Protein AF-A0AA38G3F0-F1 (afdb_monomer_lite)

Foldseek 3Di:
DDDDDDDDPPDPPPPPPDPVVVVVVVVVVVVVVVVVVVVVVVVVVVVVVVVVVVVVVVVVVVVVVVVVVVVVVVVVVVVVVVVVVVVVVVVVVVVVVVVVVVVVVVVCVVPVVVVVVPPPDDDDDDDDDDDPDDPPDPPPPPDPPDPVNVVVVVVVVVVVVVVCCVPPVPDPPPPPDDDDDDDDDDDDDDDDDDDDDDDDDDDDDDDDDDDDDDDDDDDDDDDD

pLDDT: mean 71.3, std 23.13, range [34.09, 98.62]

Organism: Taxus chinensis (NCBI:txid29808)

Sequence (224 aa):
PLREAPPSTDSDDDIGVGDGDTAWYATELSRHLLASIYADEEDITTMLDRLEGEHATLTQTHQVALEEIRALTEERDALILERDTACQERDTAIQQRDRYYRHREAFRAKYGETGAMSESGTQGTTLGGAPPAAPAAPLRAPGTVSLSTYQSLLTEVRYYEDALAQHAPDVPRYGARRRSATATASGASGGGSTGRDRGGQRPPAAGASSSIGGGQERQLGPEE

Secondary structure (DSSP, 8-state):
---PPPPP----------HHHHHHHHHHHHHHHHHHHHHHHHHHHHHHHHHHHHHHHHHHHHHHHHHHHHHHHHHHHHHHHHHHHHHHHHHHHHHHHHHHHHHHHHHHHHHHTTTTTS-----------PPP---------TT---HHHHHHHHHHHHHHHHHHHHH-TTS--TT---------------------------------------------PPP-

Radius of gyration: 47.07 Å; chains: 1; bounding box: 99×95×141 Å

Structure (mmCIF, N/CA/C/O backbone):
data_AF-A0AA38G3F0-F1
#
_entry.id   AF-A0AA38G3F0-F1
#
loop_
_atom_site.group_PDB
_atom_site.id
_atom_site.type_symbol
_atom_site.label_atom_id
_atom_site.label_alt_id
_atom_site.label_comp_id
_atom_site.label_asym_id
_atom_site.label_entity_id
_atom_site.label_seq_id
_atom_site.pdbx_PDB_ins_code
_atom_site.Cartn_x
_atom_site.Cartn_y
_atom_site.Cartn_z
_atom_site.occupancy
_atom_site.B_iso_or_equiv
_atom_site.auth_seq_id
_atom_site.auth_comp_id
_atom_site.auth_asym_id
_atom_site.auth_atom_id
_atom_site.pdbx_PDB_model_num
ATOM 1 N N . PRO A 1 1 ? 64.394 52.692 -54.127 1.00 49.09 1 PRO A N 1
ATOM 2 C CA . PRO A 1 1 ? 64.634 51.305 -54.582 1.00 49.09 1 PRO A CA 1
ATOM 3 C C . PRO A 1 1 ? 63.308 50.548 -54.728 1.00 49.09 1 PRO A C 1
ATOM 5 O O . PRO A 1 1 ? 62.562 50.391 -53.772 1.00 49.09 1 PRO A O 1
ATOM 8 N N . LEU A 1 2 ? 63.023 50.258 -55.993 1.00 46.16 2 LEU A N 1
ATOM 9 C CA . LEU A 1 2 ? 61.870 49.629 -56.636 1.00 46.16 2 LEU A CA 1
ATOM 10 C C . LEU A 1 2 ? 60.947 48.742 -55.777 1.00 46.16 2 LEU A C 1
ATOM 12 O O . LEU A 1 2 ? 61.371 47.839 -55.069 1.00 46.16 2 LEU A O 1
ATOM 16 N N . ARG A 1 3 ? 59.654 49.043 -55.924 1.00 47.72 3 ARG A N 1
ATOM 17 C CA . ARG A 1 3 ? 58.473 48.341 -55.425 1.00 47.72 3 ARG A CA 1
ATOM 18 C C . ARG A 1 3 ? 58.207 47.177 -56.386 1.00 47.72 3 ARG A C 1
ATOM 20 O O . ARG A 1 3 ? 57.777 47.425 -57.509 1.00 47.72 3 ARG A O 1
ATOM 27 N N . GLU A 1 4 ? 58.524 45.951 -55.985 1.00 50.56 4 GLU A N 1
ATOM 28 C CA . GLU A 1 4 ? 58.182 44.762 -56.771 1.00 50.56 4 GLU A CA 1
ATOM 29 C C . GLU A 1 4 ? 56.671 44.512 -56.689 1.00 50.56 4 GLU A C 1
ATOM 31 O O . GLU A 1 4 ? 56.064 44.535 -55.616 1.00 50.56 4 GLU A O 1
ATOM 36 N N . ALA A 1 5 ? 56.062 44.389 -57.866 1.00 58.94 5 ALA A N 1
ATOM 37 C CA . ALA A 1 5 ? 54.647 44.126 -58.065 1.00 58.94 5 ALA A CA 1
ATOM 38 C C . ALA A 1 5 ? 54.308 42.669 -57.695 1.00 58.94 5 ALA A C 1
ATOM 40 O O . ALA A 1 5 ? 55.166 41.798 -57.851 1.00 58.94 5 ALA A O 1
ATOM 41 N N . PRO A 1 6 ? 53.075 42.374 -57.241 1.00 62.25 6 PRO A N 1
ATOM 42 C CA . PRO A 1 6 ? 52.636 40.992 -57.100 1.00 62.25 6 PRO A CA 1
ATOM 43 C C . PRO A 1 6 ? 52.617 40.313 -58.480 1.00 62.25 6 PRO A C 1
ATOM 45 O O . PRO A 1 6 ? 52.234 40.962 -59.461 1.00 62.25 6 PRO A O 1
ATOM 48 N N . PRO A 1 7 ? 53.018 39.032 -58.580 1.00 61.72 7 PRO A N 1
ATOM 49 C CA . PRO A 1 7 ? 52.886 38.292 -59.823 1.00 61.72 7 PRO A CA 1
ATOM 50 C C . PRO A 1 7 ? 51.405 38.216 -60.199 1.00 61.72 7 PRO A C 1
ATOM 52 O O . PRO A 1 7 ? 50.551 37.884 -59.376 1.00 61.72 7 PRO A O 1
ATOM 55 N N . SER A 1 8 ? 51.118 38.573 -61.447 1.00 53.91 8 SER A N 1
ATOM 56 C CA . SER A 1 8 ? 49.829 38.372 -62.095 1.00 53.91 8 SER A CA 1
ATOM 57 C C . SER A 1 8 ? 49.428 36.907 -61.983 1.00 53.91 8 SER A C 1
ATOM 59 O O . SER A 1 8 ? 50.120 36.025 -62.490 1.00 53.91 8 SER A O 1
ATOM 61 N N . THR A 1 9 ? 48.304 36.664 -61.321 1.00 57.22 9 THR A N 1
ATOM 62 C CA . THR A 1 9 ? 47.563 35.408 -61.367 1.00 57.22 9 THR A CA 1
ATOM 63 C C . THR A 1 9 ? 46.871 35.307 -62.729 1.00 57.22 9 THR A C 1
ATOM 65 O O . THR A 1 9 ? 45.676 35.558 -62.828 1.00 57.22 9 THR A O 1
ATOM 68 N N . ASP A 1 10 ? 47.645 35.004 -63.770 1.00 53.22 10 ASP A N 1
ATOM 69 C CA . ASP A 1 10 ? 47.157 34.459 -65.044 1.00 53.22 10 ASP A CA 1
ATOM 70 C C . ASP A 1 10 ? 47.554 32.978 -65.068 1.00 53.22 10 ASP A C 1
ATOM 72 O O . ASP A 1 10 ? 48.442 32.543 -65.798 1.00 53.22 10 ASP A O 1
ATOM 76 N N . SER A 1 11 ? 46.917 32.222 -64.180 1.00 54.44 11 SER A N 1
ATOM 77 C CA . SER A 1 11 ? 46.867 30.769 -64.241 1.00 54.44 11 SER A CA 1
ATOM 78 C C . SER A 1 11 ? 45.401 30.399 -64.111 1.00 54.44 11 SER A C 1
ATOM 80 O O . SER A 1 11 ? 44.900 30.173 -63.010 1.00 54.44 11 SER A O 1
ATOM 82 N N . ASP A 1 12 ? 44.726 30.342 -65.259 1.00 52.34 12 ASP A N 1
ATOM 83 C CA . ASP A 1 12 ? 43.635 29.400 -65.508 1.00 52.34 12 ASP A CA 1
ATOM 84 C C . ASP A 1 12 ? 44.200 27.968 -65.391 1.00 52.34 12 ASP A C 1
ATOM 86 O O . ASP A 1 12 ? 44.217 27.194 -66.347 1.00 52.34 12 ASP A O 1
ATOM 90 N N . ASP A 1 13 ? 44.730 27.621 -64.214 1.00 53.41 13 ASP A N 1
ATOM 91 C CA . ASP A 1 13 ? 44.894 26.235 -63.820 1.00 53.41 13 ASP A CA 1
ATOM 92 C C . ASP A 1 13 ? 43.486 25.769 -63.478 1.00 53.41 13 ASP A C 1
ATOM 94 O O . ASP A 1 13 ? 43.013 25.844 -62.342 1.00 53.41 13 ASP A O 1
ATOM 98 N N . ASP A 1 14 ? 42.798 25.363 -64.539 1.00 53.75 14 ASP A N 1
ATOM 99 C CA . ASP A 1 14 ? 41.673 24.453 -64.531 1.00 53.75 14 ASP A CA 1
ATOM 100 C C . ASP A 1 14 ? 42.151 23.202 -63.778 1.00 53.75 14 ASP A C 1
ATOM 102 O O . ASP A 1 14 ? 42.647 22.232 -64.359 1.00 53.75 14 ASP A O 1
ATOM 106 N N . ILE A 1 15 ? 42.112 23.267 -62.440 1.00 56.75 15 ILE A N 1
ATOM 107 C CA . ILE A 1 15 ? 42.210 22.107 -61.565 1.00 56.75 15 ILE A CA 1
ATOM 108 C C . ILE A 1 15 ? 40.936 21.335 -61.870 1.00 56.75 15 ILE A C 1
ATOM 110 O O . ILE A 1 15 ? 39.929 21.457 -61.173 1.00 56.75 15 ILE A O 1
ATOM 114 N N . GLY A 1 16 ? 40.976 20.590 -62.973 1.00 54.47 16 GLY A N 1
ATOM 115 C CA . GLY A 1 16 ? 40.026 19.557 -63.296 1.00 54.47 16 GLY A CA 1
ATOM 116 C C . GLY A 1 16 ? 40.066 18.598 -62.127 1.00 54.47 16 GLY A C 1
ATOM 117 O O . GLY A 1 16 ? 40.923 17.718 -62.064 1.00 54.47 16 GLY A O 1
ATOM 118 N N . VAL A 1 17 ? 39.174 18.831 -61.165 1.00 54.22 17 VAL A N 1
ATOM 119 C CA . VAL A 1 17 ? 38.789 17.867 -60.149 1.00 54.22 17 VAL A CA 1
ATOM 120 C C . VAL A 1 17 ? 38.280 16.689 -60.960 1.00 54.22 17 VAL A C 1
ATOM 122 O O . VAL A 1 17 ? 37.150 16.700 -61.442 1.00 54.22 17 VAL A O 1
ATOM 125 N N . GLY A 1 18 ? 39.176 15.750 -61.261 1.00 58.28 18 GLY A N 1
ATOM 126 C CA . GLY A 1 18 ? 38.855 14.616 -62.102 1.00 58.28 18 GLY A CA 1
ATOM 127 C C . GLY A 1 18 ? 37.686 13.885 -61.463 1.00 58.28 18 GLY A C 1
ATOM 128 O O . GLY A 1 18 ? 37.702 13.653 -60.255 1.00 58.28 18 GLY A O 1
ATOM 129 N N . ASP A 1 19 ? 36.690 13.508 -62.264 1.00 60.12 19 ASP A N 1
ATOM 130 C CA . ASP A 1 19 ? 35.473 12.806 -61.826 1.00 60.12 19 ASP A CA 1
ATOM 131 C C . ASP A 1 19 ? 35.744 11.611 -60.873 1.00 60.12 19 ASP A C 1
ATOM 133 O O . ASP A 1 19 ? 34.871 11.199 -60.107 1.00 60.12 19 ASP A O 1
ATOM 137 N N . GLY A 1 20 ? 36.968 11.063 -60.877 1.00 64.31 20 GLY A N 1
ATOM 138 C CA . GLY A 1 20 ? 37.433 10.015 -59.965 1.00 64.31 20 GLY A CA 1
ATOM 139 C C . GLY A 1 20 ? 37.602 10.430 -58.496 1.00 64.31 20 GLY A C 1
ATOM 140 O O . GLY A 1 20 ? 37.297 9.622 -57.618 1.00 64.31 20 GLY A O 1
ATOM 141 N N . ASP A 1 21 ? 38.013 11.667 -58.199 1.00 68.19 21 ASP A N 1
ATOM 142 C CA . ASP A 1 21 ? 38.215 12.117 -56.813 1.00 68.19 21 ASP A CA 1
ATOM 143 C C . ASP A 1 21 ? 36.865 12.328 -56.118 1.00 68.19 21 ASP A C 1
ATOM 145 O O . ASP A 1 21 ? 36.652 11.869 -54.995 1.00 68.19 21 ASP A O 1
ATOM 149 N N . THR A 1 22 ? 35.893 12.926 -56.814 1.00 78.00 22 THR A N 1
ATOM 150 C CA . THR A 1 22 ? 34.530 13.117 -56.290 1.00 78.00 22 THR A CA 1
ATOM 151 C C . THR A 1 22 ? 33.821 11.783 -56.026 1.00 78.00 22 THR A C 1
ATOM 153 O O . THR A 1 22 ? 33.138 11.640 -55.010 1.00 78.00 22 THR A O 1
ATOM 156 N N . ALA A 1 23 ? 34.021 10.777 -56.886 1.00 81.50 23 ALA A N 1
ATOM 157 C CA . ALA A 1 23 ? 33.471 9.434 -56.692 1.00 81.50 23 ALA A CA 1
ATOM 158 C C . ALA A 1 23 ? 34.091 8.704 -55.485 1.00 81.50 23 ALA A C 1
ATOM 160 O O . ALA A 1 23 ? 33.384 8.008 -54.744 1.00 81.50 23 ALA A O 1
ATOM 161 N N . TRP A 1 24 ? 35.395 8.886 -55.250 1.00 89.69 24 TRP A N 1
ATOM 162 C CA . TRP A 1 24 ? 36.078 8.333 -54.080 1.00 89.69 24 TRP A CA 1
ATOM 163 C C . TRP A 1 24 ? 35.568 8.968 -52.779 1.00 89.69 24 TRP A C 1
ATOM 165 O O . TRP A 1 24 ? 35.160 8.241 -51.872 1.00 89.69 24 TRP A O 1
ATOM 175 N N . TYR A 1 25 ? 35.465 10.303 -52.718 1.00 87.69 25 TYR A N 1
ATOM 176 C CA . TYR A 1 25 ? 34.909 11.005 -51.553 1.00 87.69 25 TYR A CA 1
ATOM 177 C C . TYR A 1 25 ? 33.454 10.617 -51.265 1.00 87.69 25 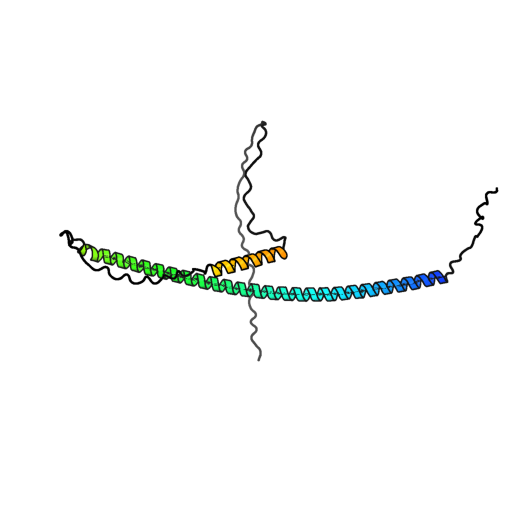TYR A C 1
ATOM 179 O O . TYR A 1 25 ? 33.100 10.413 -50.106 1.00 87.69 25 TYR A O 1
ATOM 187 N N . ALA A 1 26 ? 32.611 10.468 -52.292 1.00 88.25 26 ALA A N 1
ATOM 188 C CA . ALA A 1 26 ? 31.223 10.036 -52.114 1.00 88.25 26 ALA A CA 1
ATOM 189 C C . ALA A 1 26 ? 31.127 8.611 -51.541 1.00 88.25 26 ALA A C 1
ATOM 191 O O . ALA A 1 26 ? 30.287 8.338 -50.680 1.00 88.25 26 ALA A O 1
ATOM 192 N N . THR A 1 27 ? 32.008 7.711 -51.982 1.00 94.12 27 THR A N 1
ATOM 193 C CA . THR A 1 27 ? 32.070 6.330 -51.481 1.00 94.12 27 THR A CA 1
ATOM 194 C C . THR A 1 27 ? 32.574 6.284 -50.039 1.00 94.12 27 THR A C 1
ATOM 196 O O . THR A 1 27 ? 31.998 5.577 -49.213 1.00 94.12 27 THR A O 1
ATOM 199 N N . GLU A 1 28 ? 33.609 7.060 -49.711 1.00 94.00 28 GLU A N 1
ATOM 200 C CA . GLU A 1 28 ? 34.169 7.114 -48.358 1.00 94.00 28 GLU A CA 1
ATOM 201 C C . GLU A 1 28 ? 33.204 7.778 -47.370 1.00 94.00 28 GLU A C 1
ATOM 203 O O . GLU A 1 28 ? 33.000 7.269 -46.269 1.00 94.00 28 GLU A O 1
ATOM 208 N N . LEU A 1 29 ? 32.525 8.852 -47.788 1.00 94.19 29 LEU A N 1
ATOM 209 C CA . LEU A 1 29 ? 31.462 9.485 -47.009 1.00 94.19 29 LEU A CA 1
ATOM 210 C C . LEU A 1 29 ? 30.304 8.511 -46.766 1.00 94.19 29 LEU A C 1
ATOM 212 O O . LEU A 1 29 ? 29.832 8.393 -45.639 1.00 94.19 29 LEU A O 1
ATOM 216 N N . SER A 1 30 ? 29.883 7.767 -47.794 1.00 95.56 30 SER A N 1
ATOM 217 C CA . SER A 1 30 ? 28.834 6.748 -47.654 1.00 95.56 30 SER A CA 1
ATOM 218 C C . SER A 1 30 ? 29.249 5.636 -46.687 1.00 95.56 30 SER A C 1
ATOM 220 O O . SER A 1 30 ? 28.444 5.214 -45.859 1.00 95.56 30 SER A O 1
ATOM 222 N N . ARG A 1 31 ? 30.512 5.188 -46.741 1.00 97.00 31 ARG A N 1
ATOM 223 C CA . ARG A 1 31 ? 31.057 4.191 -45.807 1.00 97.00 31 ARG A CA 1
ATOM 224 C C . ARG A 1 31 ? 31.068 4.715 -44.372 1.00 97.00 31 ARG A C 1
ATOM 226 O O . ARG A 1 31 ? 30.641 3.996 -43.474 1.00 97.00 31 ARG A O 1
ATOM 233 N N . HIS A 1 32 ? 31.521 5.949 -44.16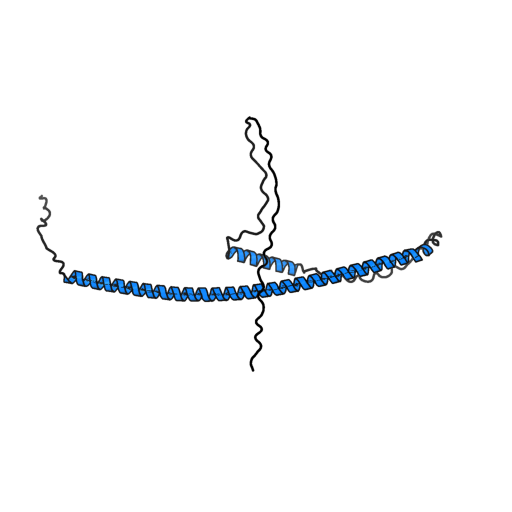2 1.00 96.25 32 HIS A N 1
ATOM 234 C CA . HIS A 1 32 ? 31.541 6.570 -42.839 1.00 96.25 32 HIS A CA 1
ATOM 235 C C . HIS A 1 32 ? 30.136 6.760 -42.262 1.00 96.25 32 HIS A C 1
ATOM 237 O O . HIS A 1 32 ? 29.923 6.459 -41.091 1.00 96.25 32 HIS A O 1
ATOM 243 N N . LEU A 1 33 ? 29.176 7.212 -43.073 1.00 96.56 33 LEU A N 1
ATOM 244 C CA . LEU A 1 33 ? 27.785 7.371 -42.645 1.00 96.56 33 LEU A CA 1
ATOM 245 C C . LEU A 1 33 ? 27.150 6.027 -42.280 1.00 96.56 33 LEU A C 1
ATOM 247 O O . LEU A 1 33 ? 26.512 5.931 -41.239 1.00 96.56 33 LEU A O 1
ATOM 251 N N . LEU A 1 34 ? 27.366 4.979 -43.082 1.00 96.44 34 LEU A N 1
ATOM 252 C CA . LEU A 1 34 ? 26.897 3.631 -42.750 1.00 96.44 34 LEU A CA 1
ATOM 253 C C . LEU A 1 34 ? 27.521 3.121 -41.448 1.00 96.44 34 LEU A C 1
ATOM 255 O O . LEU A 1 34 ? 26.802 2.613 -40.597 1.00 96.44 34 LEU A O 1
ATOM 259 N N . ALA A 1 35 ? 28.834 3.289 -41.267 1.00 96.38 35 ALA A N 1
ATOM 260 C CA . ALA A 1 35 ? 29.511 2.895 -40.033 1.00 96.38 35 ALA A CA 1
ATOM 261 C C . ALA A 1 35 ? 28.970 3.649 -38.805 1.00 96.38 35 ALA A C 1
ATOM 263 O O . ALA A 1 35 ? 28.785 3.036 -37.760 1.00 96.38 35 ALA A O 1
ATOM 264 N N . SER A 1 36 ? 28.674 4.947 -38.941 1.00 96.88 36 SER A N 1
ATOM 265 C CA . SER A 1 36 ? 28.041 5.744 -37.882 1.00 96.88 36 SER A CA 1
ATOM 266 C C . SER A 1 36 ? 26.639 5.238 -37.556 1.00 96.88 36 SER A C 1
ATOM 268 O O . SER A 1 36 ? 26.325 5.062 -36.390 1.00 96.88 36 SER A O 1
ATOM 270 N N . ILE A 1 37 ? 25.814 4.959 -38.570 1.00 96.75 37 ILE A N 1
ATOM 271 C CA . ILE A 1 37 ? 24.444 4.464 -38.370 1.00 96.75 37 ILE A CA 1
ATOM 272 C C . ILE A 1 37 ? 24.452 3.101 -37.670 1.00 96.75 37 ILE A C 1
ATOM 274 O O . ILE A 1 37 ? 23.657 2.888 -36.762 1.00 96.75 37 ILE A O 1
ATOM 278 N N . TYR A 1 38 ? 25.354 2.193 -38.056 1.00 95.75 38 TYR A N 1
ATOM 279 C CA . TYR A 1 38 ? 25.477 0.894 -37.390 1.00 95.75 38 TYR A CA 1
ATOM 280 C C . TYR A 1 38 ? 25.968 1.018 -35.944 1.00 95.75 38 TYR A C 1
ATOM 282 O O . TYR A 1 38 ? 25.489 0.283 -35.086 1.00 95.75 38 TYR A O 1
ATOM 290 N N . ALA A 1 39 ? 26.888 1.946 -35.664 1.00 94.38 39 ALA A N 1
ATOM 291 C CA . ALA A 1 39 ? 27.325 2.219 -34.296 1.00 94.38 39 ALA A CA 1
ATOM 292 C C . ALA A 1 39 ? 26.179 2.794 -33.445 1.00 94.38 39 ALA A C 1
ATOM 294 O O . ALA A 1 39 ? 25.943 2.319 -32.339 1.00 94.38 39 ALA A O 1
ATOM 295 N N . ASP A 1 40 ? 25.414 3.747 -33.988 1.00 97.44 40 ASP A N 1
ATOM 296 C CA . ASP A 1 40 ? 24.244 4.312 -33.310 1.00 97.44 40 ASP A CA 1
ATOM 297 C C . ASP A 1 40 ? 23.161 3.241 -33.065 1.00 97.44 40 ASP A C 1
ATOM 299 O O . ASP A 1 40 ? 22.510 3.244 -32.023 1.00 97.44 40 ASP A O 1
ATOM 303 N N . GLU A 1 41 ? 22.960 2.302 -33.997 1.00 97.81 41 GLU A N 1
ATOM 304 C CA . GLU A 1 41 ? 22.036 1.171 -33.828 1.00 97.81 41 GLU A CA 1
ATOM 305 C C . GLU A 1 41 ? 22.479 0.238 -32.687 1.00 97.81 41 GLU A C 1
ATOM 307 O O . GLU A 1 41 ? 21.659 -0.152 -31.849 1.00 97.81 41 GLU A O 1
ATOM 312 N N . GLU A 1 42 ? 23.771 -0.085 -32.604 1.00 97.06 42 GLU A N 1
ATOM 313 C CA . GLU A 1 42 ? 24.336 -0.875 -31.504 1.00 97.06 42 GLU A CA 1
ATOM 314 C C . GLU A 1 42 ? 24.173 -0.150 -30.152 1.00 97.06 42 GLU A C 1
ATOM 316 O O . GLU A 1 42 ? 23.710 -0.733 -29.168 1.00 97.06 42 GLU A O 1
ATOM 321 N N . ASP A 1 43 ? 24.423 1.158 -30.103 1.00 97.62 43 ASP A N 1
ATOM 322 C CA . ASP A 1 43 ? 24.218 1.964 -28.896 1.00 97.62 43 ASP A CA 1
ATOM 323 C C . ASP A 1 43 ? 22.733 2.046 -28.487 1.00 97.62 43 ASP A C 1
ATOM 325 O O . ASP A 1 43 ? 22.393 1.959 -27.304 1.00 97.62 43 ASP A O 1
ATOM 329 N N . ILE A 1 44 ? 21.813 2.167 -29.449 1.00 97.69 44 ILE A N 1
ATOM 330 C CA . ILE A 1 44 ? 20.368 2.182 -29.174 1.00 97.69 44 ILE A CA 1
ATOM 331 C C . ILE A 1 44 ? 19.903 0.826 -28.643 1.00 97.69 44 ILE A C 1
ATOM 333 O O . ILE A 1 44 ? 19.145 0.778 -27.674 1.00 97.69 44 ILE A O 1
ATOM 337 N N . THR A 1 45 ? 20.343 -0.276 -29.250 1.00 97.94 45 THR A N 1
ATOM 338 C CA . THR A 1 45 ? 19.950 -1.624 -28.809 1.00 97.94 45 THR A CA 1
ATOM 339 C C . THR A 1 45 ? 20.458 -1.924 -27.401 1.00 97.94 45 THR A C 1
ATOM 341 O O . THR A 1 45 ? 19.678 -2.363 -26.558 1.00 97.94 45 THR A O 1
ATOM 344 N N . THR A 1 46 ? 21.706 -1.572 -27.080 1.00 98.00 46 THR A N 1
ATOM 345 C CA . THR A 1 46 ? 22.231 -1.720 -25.711 1.00 98.00 46 THR A CA 1
ATOM 346 C C . THR A 1 46 ? 21.490 -0.844 -24.694 1.00 98.00 46 THR A C 1
ATOM 348 O O . THR A 1 46 ? 21.264 -1.265 -23.555 1.00 98.00 46 THR A O 1
ATOM 351 N N . MET A 1 47 ? 21.062 0.361 -25.088 1.00 98.38 47 MET A N 1
ATOM 352 C CA . MET A 1 47 ? 20.224 1.218 -24.247 1.00 98.38 47 MET A CA 1
ATOM 353 C C . MET A 1 47 ? 18.835 0.612 -24.010 1.00 98.38 47 MET A C 1
ATOM 355 O O . MET A 1 47 ? 18.332 0.682 -22.887 1.00 98.38 47 MET A O 1
ATOM 359 N N . LEU A 1 48 ? 18.223 0.007 -25.031 1.00 98.50 48 LEU A N 1
ATOM 360 C CA . LEU A 1 48 ? 16.931 -0.670 -24.911 1.00 98.50 48 LEU A CA 1
ATOM 361 C C . LEU A 1 48 ? 17.018 -1.875 -23.972 1.00 98.50 48 LEU A C 1
ATOM 363 O O . LEU A 1 48 ? 16.235 -1.939 -23.028 1.00 98.50 48 LEU A O 1
ATOM 367 N N . ASP A 1 49 ? 18.013 -2.747 -24.142 1.00 98.56 49 ASP A N 1
ATOM 368 C CA . ASP A 1 49 ? 18.233 -3.900 -23.257 1.00 98.56 49 ASP A CA 1
ATOM 369 C C . ASP A 1 49 ? 18.406 -3.462 -21.795 1.00 98.56 49 ASP A C 1
ATOM 371 O O . ASP A 1 49 ? 17.862 -4.063 -20.862 1.00 98.56 49 ASP A O 1
ATOM 375 N N . ARG A 1 50 ? 19.136 -2.360 -21.579 1.00 98.62 50 ARG A N 1
ATOM 376 C CA . ARG A 1 50 ? 19.292 -1.763 -20.251 1.00 98.62 50 ARG A CA 1
ATOM 377 C C . ARG A 1 50 ? 17.951 -1.287 -19.688 1.00 98.62 50 ARG A C 1
ATOM 379 O O . ARG A 1 50 ? 17.648 -1.591 -18.535 1.00 98.62 50 ARG A O 1
ATOM 386 N N . LEU A 1 51 ? 17.176 -0.527 -20.460 1.00 98.38 51 LEU A N 1
ATOM 387 C CA . LEU A 1 51 ? 15.883 0.010 -20.024 1.00 98.38 51 LEU A CA 1
ATOM 388 C C . LEU A 1 51 ? 14.865 -1.100 -19.753 1.00 98.38 51 LEU A C 1
ATOM 390 O O . LEU A 1 51 ? 14.107 -1.011 -18.788 1.00 98.38 51 LEU A O 1
ATOM 394 N N . GLU A 1 52 ? 14.864 -2.164 -20.553 1.00 98.56 52 GLU A N 1
ATOM 395 C CA . GLU A 1 52 ? 14.044 -3.351 -20.311 1.00 98.56 52 GLU A CA 1
ATOM 396 C C . GLU A 1 52 ? 14.438 -4.042 -19.002 1.00 98.56 52 GLU A C 1
ATOM 398 O O . GLU A 1 52 ? 13.567 -4.389 -18.199 1.00 98.56 52 GLU A O 1
ATOM 403 N N . GLY A 1 53 ? 15.742 -4.164 -18.731 1.00 98.44 53 GLY A N 1
ATOM 404 C CA . GLY A 1 53 ? 16.255 -4.661 -17.455 1.00 98.44 53 GLY A CA 1
ATOM 405 C C . GLY A 1 53 ? 15.819 -3.799 -16.267 1.00 98.44 53 GLY A C 1
ATOM 406 O O . GLY A 1 53 ? 15.296 -4.317 -15.279 1.00 98.44 53 GLY A O 1
ATOM 407 N N . GLU A 1 54 ? 15.964 -2.477 -16.370 1.00 98.62 54 GLU A N 1
ATOM 408 C CA . GLU A 1 54 ? 15.499 -1.534 -15.347 1.00 98.62 54 GLU A CA 1
ATOM 409 C C . GLU A 1 54 ? 13.983 -1.653 -15.126 1.00 98.62 54 GLU A C 1
ATOM 411 O O . GLU A 1 54 ? 13.534 -1.773 -13.984 1.00 98.62 54 GLU A O 1
ATOM 416 N N . HIS A 1 55 ? 13.186 -1.720 -16.194 1.00 98.38 55 HIS A N 1
ATOM 417 C CA . HIS A 1 55 ? 11.736 -1.878 -16.099 1.00 98.38 55 HIS A CA 1
ATOM 418 C C . HIS A 1 55 ? 11.338 -3.207 -15.439 1.00 98.38 55 HIS A C 1
ATOM 420 O O . HIS A 1 55 ? 10.424 -3.239 -14.608 1.00 98.38 55 HIS A O 1
ATOM 426 N N . ALA A 1 56 ? 12.033 -4.303 -15.752 1.00 98.44 56 ALA A N 1
ATOM 427 C CA . ALA A 1 56 ? 11.815 -5.594 -15.106 1.00 98.44 56 ALA A CA 1
ATOM 428 C C . ALA A 1 56 ? 12.104 -5.520 -13.599 1.00 98.44 56 ALA A C 1
ATOM 430 O O . ALA A 1 56 ? 11.276 -5.952 -12.792 1.00 98.44 56 ALA A O 1
ATOM 431 N N . THR A 1 57 ? 13.224 -4.901 -13.207 1.00 98.44 57 THR A N 1
ATOM 432 C CA . THR A 1 57 ? 13.553 -4.713 -11.784 1.00 98.44 57 THR A CA 1
ATOM 433 C C . THR A 1 57 ? 12.532 -3.830 -11.069 1.00 98.44 57 THR A C 1
ATOM 435 O O . THR A 1 57 ? 12.102 -4.173 -9.971 1.00 98.44 57 THR A O 1
ATOM 438 N N . LEU A 1 58 ? 12.074 -2.743 -11.696 1.00 98.56 58 LEU A N 1
ATOM 439 C CA . LEU A 1 58 ? 11.071 -1.847 -11.119 1.00 98.56 58 LEU A CA 1
ATOM 440 C C . LEU A 1 58 ? 9.709 -2.536 -10.961 1.00 98.56 58 LEU A C 1
ATOM 442 O O . LEU A 1 58 ? 9.023 -2.356 -9.958 1.00 98.56 58 LEU A O 1
ATOM 446 N N . THR A 1 59 ? 9.323 -3.361 -11.934 1.00 98.56 59 THR A N 1
ATOM 447 C CA . THR A 1 59 ? 8.088 -4.152 -11.859 1.00 98.56 59 THR A CA 1
ATOM 448 C C . THR A 1 59 ? 8.162 -5.155 -10.709 1.00 98.56 59 THR A C 1
ATOM 450 O O . THR A 1 59 ? 7.201 -5.310 -9.955 1.00 98.56 59 THR A O 1
ATOM 453 N N . GLN A 1 60 ? 9.318 -5.799 -10.532 1.00 98.38 60 GLN A N 1
ATOM 454 C CA . GLN A 1 60 ? 9.548 -6.731 -9.435 1.00 98.38 60 GLN A CA 1
ATOM 455 C C . GLN A 1 60 ? 9.490 -6.033 -8.070 1.00 98.38 60 GLN A C 1
ATOM 457 O O . GLN A 1 60 ? 8.810 -6.521 -7.169 1.00 98.38 60 GLN A O 1
ATOM 462 N N . THR A 1 61 ? 10.163 -4.891 -7.902 1.00 98.44 61 THR A N 1
ATOM 463 C CA . THR A 1 61 ? 10.143 -4.158 -6.626 1.00 98.44 61 THR A CA 1
ATOM 464 C C . THR A 1 61 ? 8.754 -3.621 -6.303 1.00 98.44 61 THR A C 1
ATOM 466 O O . THR A 1 61 ? 8.329 -3.693 -5.152 1.00 98.44 61 THR A O 1
ATOM 469 N N . HIS A 1 62 ? 8.011 -3.156 -7.309 1.00 98.44 62 HIS A N 1
ATOM 470 C CA . HIS A 1 62 ? 6.624 -2.738 -7.135 1.00 98.44 62 HIS A CA 1
ATOM 471 C C . HIS A 1 62 ? 5.733 -3.897 -6.669 1.00 98.44 62 HIS A C 1
ATOM 473 O O . HIS A 1 62 ? 4.940 -3.724 -5.747 1.00 98.44 62 HIS A O 1
ATOM 479 N N . GLN A 1 63 ? 5.894 -5.090 -7.246 1.00 98.56 63 GLN A N 1
ATOM 480 C CA . GLN A 1 63 ? 5.131 -6.267 -6.831 1.00 98.56 63 GLN A CA 1
ATOM 481 C C . GLN A 1 63 ? 5.427 -6.664 -5.376 1.00 98.56 63 GLN A C 1
ATOM 483 O O . GLN A 1 63 ? 4.495 -6.892 -4.606 1.00 98.56 63 GLN A O 1
ATOM 488 N N . VAL A 1 64 ? 6.703 -6.671 -4.980 1.00 98.50 64 VAL A N 1
ATOM 489 C CA . VAL A 1 64 ? 7.110 -6.936 -3.589 1.00 98.50 64 VAL A CA 1
ATOM 490 C C . VAL A 1 64 ? 6.503 -5.904 -2.633 1.00 98.50 64 VAL A C 1
ATOM 492 O O . VAL A 1 64 ? 5.946 -6.273 -1.602 1.00 98.50 64 VAL A O 1
ATOM 495 N N . ALA A 1 65 ? 6.533 -4.618 -2.993 1.00 98.25 65 ALA A N 1
ATOM 496 C CA . ALA A 1 65 ? 5.942 -3.562 -2.173 1.00 98.25 65 ALA A CA 1
ATOM 497 C C . ALA A 1 65 ? 4.419 -3.726 -2.010 1.00 98.25 65 ALA A C 1
ATOM 499 O O . ALA A 1 65 ? 3.880 -3.488 -0.929 1.00 98.25 65 ALA A O 1
ATOM 500 N N . LEU A 1 66 ? 3.705 -4.159 -3.056 1.00 98.62 66 LEU A N 1
ATOM 501 C CA . LEU A 1 66 ? 2.267 -4.438 -2.966 1.00 98.62 66 LEU A CA 1
ATOM 502 C C . LEU A 1 66 ? 1.959 -5.610 -2.025 1.00 98.62 66 LEU A C 1
ATOM 504 O O . LEU A 1 66 ? 0.975 -5.558 -1.283 1.00 98.62 66 LEU A O 1
ATOM 508 N N . GLU A 1 67 ? 2.786 -6.653 -2.039 1.00 98.56 67 GLU A N 1
ATOM 509 C CA . GLU A 1 67 ? 2.655 -7.798 -1.133 1.00 98.56 67 GLU A CA 1
ATOM 510 C C . GLU A 1 67 ? 2.908 -7.396 0.324 1.00 98.56 67 GLU A C 1
ATOM 512 O O . GLU A 1 67 ? 2.149 -7.785 1.213 1.00 98.56 67 GLU A O 1
ATOM 517 N N . GLU A 1 68 ? 3.898 -6.540 0.565 1.00 98.50 68 GLU A N 1
ATOM 518 C CA . GLU A 1 68 ? 4.197 -6.006 1.894 1.00 98.50 68 GLU A CA 1
ATOM 519 C C . GLU A 1 68 ? 3.062 -5.113 2.420 1.00 98.50 68 GLU A C 1
ATOM 521 O O . GLU A 1 68 ? 2.592 -5.293 3.545 1.00 98.50 68 GLU A O 1
ATOM 526 N N . ILE A 1 69 ? 2.526 -4.215 1.583 1.00 98.50 69 ILE A N 1
ATOM 527 C CA . ILE A 1 69 ? 1.354 -3.391 1.929 1.00 98.50 69 ILE A CA 1
ATOM 528 C C . ILE A 1 69 ? 0.153 -4.272 2.283 1.00 98.50 69 ILE A C 1
ATOM 530 O O . ILE A 1 69 ? -0.597 -3.964 3.217 1.00 98.50 69 ILE A O 1
ATOM 534 N N . ARG A 1 70 ? -0.050 -5.370 1.551 1.00 98.56 70 ARG A N 1
ATOM 535 C CA . ARG A 1 70 ? -1.130 -6.313 1.832 1.00 98.56 70 ARG A CA 1
ATOM 536 C C . ARG A 1 70 ? -0.940 -6.990 3.189 1.00 98.56 70 ARG A C 1
ATOM 538 O O . ARG A 1 70 ? -1.877 -6.976 3.983 1.00 98.56 70 ARG A O 1
ATOM 545 N N . ALA A 1 71 ? 0.256 -7.499 3.477 1.00 98.31 71 ALA A N 1
ATOM 546 C CA . ALA A 1 71 ? 0.568 -8.129 4.759 1.00 98.31 71 ALA A CA 1
ATOM 547 C C . ALA A 1 71 ? 0.366 -7.162 5.940 1.00 98.31 71 ALA A C 1
ATOM 549 O O . ALA A 1 71 ? -0.301 -7.503 6.915 1.00 98.31 71 ALA A O 1
ATOM 550 N N . LEU A 1 72 ? 0.845 -5.920 5.817 1.00 98.06 72 LEU A N 1
ATOM 551 C CA . LEU A 1 72 ? 0.656 -4.882 6.838 1.00 98.06 72 LEU A CA 1
ATOM 552 C C . LEU A 1 72 ? -0.819 -4.512 7.036 1.00 98.06 72 LEU A C 1
ATOM 554 O O . LEU A 1 72 ? -1.248 -4.193 8.145 1.00 98.06 72 LEU A O 1
ATOM 558 N N . THR A 1 73 ? -1.616 -4.549 5.966 1.00 98.31 73 THR A N 1
ATOM 559 C CA . THR A 1 73 ? -3.060 -4.303 6.053 1.00 98.31 73 THR A CA 1
ATOM 560 C C . THR A 1 73 ? -3.761 -5.425 6.816 1.00 98.31 73 THR A C 1
ATOM 562 O O . THR A 1 73 ? -4.576 -5.143 7.693 1.00 98.31 73 THR A O 1
ATOM 565 N N . GLU A 1 74 ? -3.411 -6.680 6.530 1.00 98.31 74 GLU A N 1
ATOM 566 C CA . GLU A 1 74 ? -3.942 -7.855 7.230 1.00 98.31 74 GLU A CA 1
ATOM 567 C C . GLU A 1 74 ? -3.555 -7.842 8.722 1.00 98.31 74 GLU A C 1
ATOM 569 O O . GLU A 1 74 ? -4.407 -8.067 9.584 1.00 98.31 74 GLU A O 1
ATOM 574 N N . GLU A 1 75 ? -2.308 -7.485 9.049 1.00 98.56 75 GLU A N 1
ATOM 575 C CA . GLU A 1 75 ? -1.846 -7.327 10.434 1.00 98.56 75 GLU A CA 1
ATOM 576 C C . GLU A 1 75 ? -2.602 -6.211 11.167 1.00 98.56 75 GLU A C 1
ATOM 578 O O . GLU A 1 75 ? -3.103 -6.409 12.277 1.00 98.56 75 GLU A O 1
ATOM 583 N N . ARG A 1 76 ? -2.743 -5.038 10.538 1.00 98.44 76 ARG A N 1
ATOM 584 C CA . ARG A 1 76 ? -3.502 -3.917 11.108 1.00 98.44 76 ARG A CA 1
ATOM 585 C C . ARG A 1 76 ? -4.938 -4.328 11.424 1.00 98.44 76 ARG A C 1
ATOM 587 O O . ARG A 1 76 ? -5.453 -3.975 12.486 1.00 98.44 76 ARG A O 1
ATOM 594 N N . ASP A 1 77 ? -5.590 -5.040 10.514 1.00 98.62 77 ASP A N 1
ATOM 595 C CA . ASP A 1 77 ? -6.980 -5.455 10.688 1.00 98.62 77 ASP A CA 1
ATOM 596 C C . ASP A 1 77 ? -7.117 -6.486 11.824 1.00 98.62 77 ASP A C 1
ATOM 598 O O . ASP A 1 77 ? -8.053 -6.396 12.625 1.00 98.62 77 ASP A O 1
ATOM 602 N N . ALA A 1 78 ? -6.141 -7.388 11.982 1.00 98.38 78 ALA A N 1
ATOM 603 C CA . ALA A 1 78 ? -6.071 -8.299 13.125 1.00 98.38 78 ALA A CA 1
ATOM 604 C C . ALA A 1 78 ? -5.910 -7.549 14.463 1.00 98.38 78 ALA A C 1
ATOM 606 O O . ALA A 1 78 ? -6.632 -7.830 15.421 1.00 98.38 78 ALA A O 1
ATOM 607 N N . LEU A 1 79 ? -5.032 -6.543 14.521 1.00 98.25 79 LEU A N 1
ATOM 608 C CA . LEU A 1 79 ? -4.833 -5.717 15.719 1.00 98.25 79 LEU A CA 1
ATOM 609 C C . LEU A 1 79 ? -6.078 -4.890 16.078 1.00 98.25 79 LEU A C 1
ATOM 611 O O . LEU A 1 79 ? -6.386 -4.696 17.257 1.00 98.25 79 LEU A O 1
ATOM 615 N N . ILE A 1 80 ? -6.820 -4.405 15.078 1.00 98.62 80 ILE A N 1
ATOM 616 C CA . ILE A 1 80 ? -8.102 -3.722 15.295 1.00 98.62 80 ILE A CA 1
ATOM 617 C C . ILE A 1 80 ? -9.111 -4.680 15.935 1.00 98.62 80 ILE A C 1
ATOM 619 O O . ILE A 1 80 ? -9.758 -4.307 16.916 1.00 98.62 80 ILE A O 1
ATOM 623 N N . LEU A 1 81 ? -9.209 -5.913 15.433 1.00 98.44 81 LEU A N 1
ATOM 624 C CA . LEU A 1 81 ? -10.106 -6.929 15.981 1.00 98.44 81 LEU A CA 1
ATOM 625 C C . LEU A 1 81 ? -9.749 -7.294 17.431 1.00 98.44 81 LEU A C 1
ATOM 627 O O . LEU A 1 81 ? -10.636 -7.399 18.284 1.00 98.44 81 LEU A O 1
ATOM 631 N N . GLU A 1 82 ? -8.459 -7.451 17.731 1.00 98.50 82 GLU A N 1
ATOM 632 C CA . GLU A 1 82 ? -7.976 -7.719 19.089 1.00 98.50 82 GLU A CA 1
ATOM 633 C C . GLU A 1 82 ? -8.336 -6.570 20.040 1.00 98.50 82 GLU A C 1
ATOM 635 O O . GLU A 1 82 ? -8.918 -6.790 21.107 1.00 98.50 82 GLU A O 1
ATOM 640 N N . ARG A 1 83 ? -8.070 -5.323 19.630 1.00 98.50 83 ARG A N 1
ATOM 641 C CA . ARG A 1 83 ? -8.427 -4.129 20.406 1.00 98.50 83 ARG A CA 1
ATOM 642 C C . ARG A 1 83 ? -9.927 -4.061 20.673 1.00 98.50 83 ARG A C 1
ATOM 644 O O . ARG A 1 83 ? -10.330 -3.735 21.791 1.00 98.50 83 ARG A O 1
ATOM 651 N N . ASP A 1 84 ? -10.750 -4.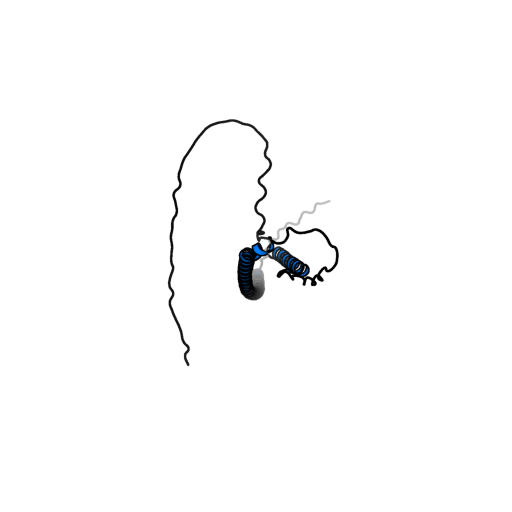334 19.668 1.00 98.56 84 ASP A N 1
ATOM 652 C CA . ASP A 1 84 ? -12.204 -4.265 19.797 1.00 98.56 84 ASP A CA 1
ATOM 653 C C . ASP A 1 84 ? -12.721 -5.347 20.753 1.00 98.56 84 ASP A C 1
ATOM 655 O O . ASP A 1 84 ? -13.569 -5.062 21.603 1.00 98.56 84 ASP A O 1
ATOM 659 N N . THR A 1 85 ? -12.138 -6.546 20.703 1.00 98.31 85 THR A N 1
ATOM 660 C CA . THR A 1 85 ? -12.416 -7.631 21.656 1.00 98.31 85 THR A CA 1
ATOM 661 C C . THR A 1 85 ? -12.048 -7.220 23.083 1.00 98.31 85 THR A C 1
ATOM 663 O O . THR A 1 85 ? -12.883 -7.293 23.985 1.00 98.31 85 THR A O 1
ATOM 666 N N . ALA A 1 86 ? -10.848 -6.674 23.296 1.00 97.62 86 ALA A N 1
ATOM 667 C CA . ALA A 1 86 ? -10.415 -6.195 24.608 1.00 97.62 86 ALA A CA 1
ATOM 668 C C . ALA A 1 86 ? -11.303 -5.052 25.146 1.00 97.62 86 ALA A C 1
ATOM 670 O O . ALA A 1 86 ? -11.584 -4.977 26.346 1.00 97.62 86 ALA A O 1
ATOM 671 N N . CYS A 1 87 ? -11.786 -4.161 24.271 1.00 98.31 87 CYS A N 1
ATOM 672 C CA . CYS A 1 87 ? -12.746 -3.122 24.648 1.00 98.31 87 CYS A CA 1
ATOM 673 C C . CYS A 1 87 ? -14.069 -3.725 25.130 1.00 98.31 87 CYS A C 1
ATOM 675 O O . CYS A 1 87 ? -14.579 -3.309 26.172 1.00 98.31 87 CYS A O 1
ATOM 677 N N . GLN A 1 88 ? -14.596 -4.725 24.417 1.00 98.25 88 GLN A N 1
ATOM 678 C CA . GLN A 1 88 ? -15.818 -5.426 24.814 1.00 98.25 88 GLN A CA 1
ATOM 679 C C . GLN A 1 88 ? -15.646 -6.116 26.169 1.00 98.25 88 GLN A C 1
ATOM 681 O O . GLN A 1 88 ? -16.479 -5.941 27.059 1.00 98.25 88 GLN A O 1
ATOM 686 N N . GLU A 1 89 ? -14.545 -6.839 26.372 1.00 98.38 89 GLU A N 1
ATOM 687 C CA . GLU A 1 89 ? -14.240 -7.489 27.649 1.00 98.38 89 GLU A CA 1
ATOM 688 C C . GLU A 1 89 ? -14.184 -6.477 28.798 1.00 98.38 89 GLU A C 1
ATOM 690 O O . GLU A 1 89 ? -14.838 -6.659 29.829 1.00 98.38 89 GLU A O 1
ATOM 695 N N . ARG A 1 90 ? -13.481 -5.356 28.608 1.00 98.19 90 ARG A N 1
ATOM 696 C CA . ARG A 1 90 ? -13.418 -4.278 29.602 1.00 98.19 90 ARG A CA 1
ATOM 697 C C . ARG A 1 90 ? -14.808 -3.736 29.935 1.00 98.19 90 ARG A C 1
ATOM 699 O O . ARG A 1 90 ? -15.126 -3.548 31.110 1.00 98.19 90 ARG A O 1
ATOM 706 N N . ASP A 1 91 ? -15.638 -3.496 28.928 1.00 98.56 91 ASP A N 1
ATOM 707 C CA . ASP A 1 91 ? -16.986 -2.968 29.127 1.00 98.56 91 ASP A CA 1
ATOM 708 C C . ASP A 1 91 ? -17.870 -3.976 29.884 1.00 98.56 91 ASP A C 1
ATOM 710 O O . ASP A 1 91 ? -18.609 -3.587 30.794 1.00 98.56 91 ASP A O 1
ATOM 714 N N . THR A 1 92 ? -17.740 -5.281 29.610 1.00 98.25 92 THR A N 1
ATOM 715 C CA . THR A 1 92 ? -18.429 -6.321 30.395 1.00 98.25 92 THR A CA 1
ATOM 716 C C . THR A 1 92 ? -17.958 -6.358 31.850 1.00 98.25 92 THR A C 1
ATOM 718 O O . THR A 1 92 ? -18.790 -6.438 32.758 1.00 98.25 92 THR A O 1
ATOM 721 N N . ALA A 1 93 ? -16.654 -6.223 32.106 1.00 97.19 93 ALA A N 1
ATOM 722 C CA . ALA A 1 93 ? -16.102 -6.187 33.458 1.00 97.19 93 ALA A CA 1
ATOM 723 C C . ALA A 1 93 ? -16.606 -4.965 34.246 1.00 97.19 93 ALA A C 1
ATOM 725 O O . ALA A 1 93 ? -16.971 -5.086 35.419 1.00 97.19 93 ALA A O 1
ATOM 726 N N . ILE A 1 94 ? -16.704 -3.796 33.600 1.00 98.06 94 ILE A N 1
ATOM 727 C CA . ILE A 1 94 ? -17.292 -2.589 34.198 1.00 98.06 94 ILE A CA 1
ATOM 728 C C . ILE A 1 94 ? -18.761 -2.836 34.559 1.00 98.06 94 ILE A C 1
ATOM 730 O O . ILE A 1 94 ? -19.161 -2.570 35.692 1.00 98.06 94 ILE A O 1
ATOM 734 N N . GLN A 1 95 ? -19.554 -3.416 33.653 1.00 98.06 95 GLN A N 1
ATOM 735 C CA . GLN A 1 95 ? -20.958 -3.732 33.934 1.00 98.06 95 GLN A CA 1
ATOM 736 C C . GLN A 1 95 ? -21.114 -4.705 35.109 1.00 98.06 95 GLN A C 1
ATOM 738 O O . GLN A 1 95 ? -21.997 -4.523 35.950 1.00 98.06 95 GLN A O 1
ATOM 743 N N . GLN A 1 96 ? -20.268 -5.735 35.192 1.00 97.44 96 GLN A N 1
ATOM 744 C CA . GLN A 1 96 ? -20.270 -6.678 36.312 1.00 97.44 96 GLN A CA 1
ATOM 745 C C . GLN A 1 96 ? -19.923 -5.982 37.632 1.00 97.44 96 GLN A C 1
ATOM 747 O O . GLN A 1 96 ? -20.623 -6.163 38.631 1.00 97.44 96 GLN A O 1
ATOM 752 N N . ARG A 1 97 ? -18.889 -5.137 37.627 1.00 97.69 97 ARG A N 1
ATOM 753 C CA . ARG A 1 97 ? -18.477 -4.343 38.787 1.00 97.69 97 ARG A CA 1
ATOM 754 C C . ARG A 1 97 ? -19.596 -3.412 39.259 1.00 97.69 97 ARG A C 1
ATOM 756 O O . ARG A 1 97 ? -19.879 -3.344 40.453 1.00 97.69 97 ARG A O 1
ATOM 763 N N . ASP A 1 98 ? -20.269 -2.735 38.338 1.00 98.00 98 ASP A N 1
ATOM 764 C CA . ASP A 1 98 ? -21.356 -1.814 38.665 1.00 98.00 98 ASP A CA 1
ATOM 765 C C . ASP A 1 98 ? -22.578 -2.564 39.223 1.00 98.00 98 ASP A C 1
ATOM 767 O O . ASP A 1 98 ? -23.190 -2.120 40.198 1.00 98.00 98 ASP A O 1
ATOM 771 N N . ARG A 1 99 ? -22.904 -3.749 38.680 1.00 97.44 99 ARG A N 1
ATOM 772 C CA . ARG A 1 99 ? -23.926 -4.645 39.259 1.00 97.44 99 ARG A CA 1
ATOM 773 C C . ARG A 1 99 ? -23.562 -5.062 40.683 1.00 97.44 99 ARG A C 1
ATOM 775 O O . ARG A 1 99 ? -24.422 -5.023 41.563 1.00 97.44 99 ARG A O 1
ATOM 782 N N . TYR A 1 100 ? -22.300 -5.415 40.922 1.00 97.06 100 TYR A N 1
ATOM 783 C CA . TYR A 1 100 ? -21.811 -5.762 42.254 1.00 97.06 100 TYR A CA 1
ATOM 784 C C . TYR A 1 100 ? -21.938 -4.590 43.237 1.00 97.06 100 TYR A C 1
ATOM 786 O O . TYR A 1 100 ? -22.443 -4.777 44.346 1.00 97.06 100 TYR A O 1
ATOM 794 N N . TYR A 1 101 ? -21.555 -3.372 42.840 1.00 95.69 101 TYR A N 1
ATOM 795 C CA . TYR A 1 101 ? -21.702 -2.195 43.701 1.00 95.69 101 TYR A CA 1
ATOM 796 C C . TYR A 1 101 ? -23.161 -1.903 44.042 1.00 95.69 101 TYR A C 1
ATOM 798 O O . TYR A 1 101 ? -23.462 -1.711 45.218 1.00 95.69 101 TYR A O 1
ATOM 806 N N . ARG A 1 102 ? -24.075 -1.978 43.066 1.00 96.62 102 ARG A N 1
ATOM 807 C CA . ARG A 1 102 ? -25.518 -1.834 43.324 1.00 96.62 102 ARG A CA 1
ATOM 808 C C . ARG A 1 102 ? -26.032 -2.888 44.301 1.00 96.62 102 ARG A C 1
ATOM 810 O O . ARG A 1 102 ? -26.790 -2.561 45.209 1.00 96.62 102 ARG A O 1
ATOM 817 N N . HIS A 1 103 ? -25.602 -4.142 44.153 1.00 95.31 103 HIS A N 1
ATOM 818 C CA . HIS A 1 103 ? -25.973 -5.205 45.087 1.00 95.31 103 HIS A CA 1
ATOM 819 C C . HIS A 1 103 ? -25.447 -4.921 46.502 1.00 95.31 103 HIS A C 1
ATOM 821 O O . HIS A 1 103 ? -26.179 -5.058 47.482 1.00 95.31 103 HIS A O 1
ATOM 827 N N . ARG A 1 104 ? -24.191 -4.476 46.624 1.00 95.19 104 ARG A N 1
ATOM 828 C CA . ARG A 1 104 ? -23.572 -4.122 47.908 1.00 95.19 104 ARG A CA 1
ATOM 829 C C . ARG A 1 104 ? -24.265 -2.935 48.576 1.00 95.19 104 ARG A C 1
ATOM 831 O O . ARG A 1 104 ? -24.457 -2.951 49.788 1.00 95.19 104 ARG A O 1
ATOM 838 N N . GLU A 1 105 ? -24.633 -1.917 47.807 1.00 94.69 105 GLU A N 1
ATOM 839 C CA . GLU A 1 105 ? -25.376 -0.754 48.300 1.00 94.69 105 GLU A CA 1
ATOM 840 C C . GLU A 1 105 ? -26.786 -1.132 48.744 1.00 94.69 105 GLU A C 1
ATOM 842 O O . GLU A 1 105 ? -27.188 -0.754 49.839 1.00 94.69 105 GLU A O 1
ATOM 847 N N . ALA A 1 106 ? -27.499 -1.953 47.970 1.00 93.75 106 ALA A N 1
ATOM 848 C CA . ALA A 1 106 ? -28.808 -2.467 48.363 1.00 93.75 106 ALA A CA 1
ATOM 849 C C . ALA A 1 106 ? -28.734 -3.311 49.647 1.00 93.75 106 ALA A C 1
ATOM 851 O O . ALA A 1 106 ? -29.593 -3.189 50.519 1.00 93.75 106 ALA A O 1
ATOM 852 N N . PHE A 1 107 ? -27.696 -4.140 49.792 1.00 93.75 107 PHE A N 1
ATOM 853 C CA . PHE A 1 107 ? -27.455 -4.900 51.018 1.00 93.75 107 PHE A CA 1
ATOM 854 C C . PHE A 1 107 ? -27.169 -3.971 52.205 1.00 93.75 107 PHE A C 1
ATOM 856 O O . PHE A 1 107 ? -27.775 -4.117 53.264 1.00 93.75 107 PHE A O 1
ATOM 863 N N . ARG A 1 108 ? -26.297 -2.972 52.023 1.00 91.69 108 ARG A N 1
ATOM 864 C CA . ARG A 1 108 ? -26.006 -1.966 53.053 1.00 91.69 108 ARG A CA 1
ATOM 865 C C . ARG A 1 108 ? -27.256 -1.179 53.447 1.00 91.69 108 ARG A C 1
ATOM 867 O O . ARG A 1 108 ? -27.443 -0.940 54.629 1.00 91.69 108 ARG A O 1
ATOM 874 N N . ALA A 1 109 ? -28.107 -0.801 52.499 1.00 91.88 109 ALA A N 1
ATOM 875 C CA . ALA A 1 109 ? -29.353 -0.102 52.793 1.00 91.88 109 ALA A CA 1
ATOM 876 C C . ALA A 1 109 ? -30.314 -0.979 53.612 1.00 91.88 109 ALA A C 1
ATOM 878 O O . ALA A 1 109 ? -30.880 -0.515 54.590 1.00 91.88 109 ALA A O 1
ATOM 879 N N . LYS A 1 110 ? -30.451 -2.266 53.263 1.00 92.81 110 LYS A N 1
ATOM 880 C CA . LYS A 1 110 ? -31.349 -3.195 53.971 1.00 92.81 110 LYS A CA 1
ATOM 881 C C . LYS A 1 110 ? -30.879 -3.577 55.375 1.00 92.81 110 LYS A C 1
ATOM 883 O O . LYS A 1 110 ? -31.715 -3.797 56.242 1.00 92.81 110 LYS A O 1
ATOM 888 N N . TYR A 1 111 ? -29.570 -3.716 55.582 1.00 88.94 111 TYR A N 1
ATOM 889 C CA . TYR A 1 111 ? -29.009 -4.311 56.805 1.00 88.94 111 TYR A CA 1
ATOM 890 C C . TYR A 1 111 ? -28.071 -3.382 57.589 1.00 88.94 111 TYR A C 1
ATOM 892 O O . TYR A 1 111 ? -27.604 -3.744 58.663 1.00 88.94 111 TYR A O 1
ATOM 900 N N . GLY A 1 112 ? -27.753 -2.198 57.066 1.00 76.69 112 GLY A N 1
ATOM 901 C CA . GLY A 1 112 ? -26.846 -1.238 57.701 1.00 76.69 112 GLY A CA 1
ATOM 902 C C . GLY A 1 112 ? -27.531 -0.265 58.662 1.00 76.69 112 GLY A C 1
ATOM 903 O O . GLY A 1 112 ? -26.876 0.230 59.575 1.00 76.69 112 GLY A O 1
ATOM 904 N N . GLU A 1 113 ? -28.839 -0.019 58.519 1.00 59.69 113 GLU A N 1
ATOM 905 C CA . GLU A 1 113 ? -29.587 0.873 59.424 1.00 59.69 113 GLU A CA 1
ATOM 906 C C . GLU A 1 113 ? -29.698 0.325 60.855 1.00 59.69 113 GLU A C 1
ATOM 908 O O . GLU A 1 113 ? -29.767 1.098 61.808 1.00 59.69 113 GLU A O 1
ATOM 913 N N . THR A 1 114 ? -29.613 -0.994 61.048 1.00 59.62 114 THR A N 1
ATOM 914 C CA . THR A 1 114 ? -29.680 -1.614 62.382 1.00 59.62 114 THR A CA 1
ATOM 915 C C . THR A 1 114 ? -28.394 -1.461 63.203 1.00 59.62 114 THR A C 1
ATOM 917 O O . THR A 1 114 ? -28.421 -1.701 64.405 1.00 59.62 114 THR A O 1
ATOM 920 N N . GLY A 1 115 ? -27.275 -1.053 62.588 1.00 57.12 115 GLY A N 1
ATOM 921 C CA . GLY A 1 115 ? -25.996 -0.836 63.281 1.00 57.12 115 GLY A CA 1
ATOM 922 C C . GLY A 1 115 ? -25.783 0.594 63.793 1.00 57.12 115 GLY A C 1
ATOM 923 O O . GLY A 1 115 ? -25.060 0.791 64.762 1.00 57.12 115 GLY A O 1
ATOM 924 N N . ALA A 1 116 ? -26.435 1.595 63.191 1.00 52.41 116 ALA A N 1
ATOM 925 C CA . ALA A 1 116 ? -26.214 3.008 63.526 1.00 52.41 116 ALA A CA 1
ATOM 926 C C . ALA A 1 116 ? -27.026 3.509 64.741 1.00 52.41 116 ALA A C 1
ATOM 928 O O . ALA A 1 116 ? -26.765 4.596 65.246 1.00 52.41 116 ALA A O 1
ATOM 929 N N . MET A 1 117 ? -27.987 2.723 65.241 1.00 49.41 117 MET A N 1
ATOM 930 C CA . MET A 1 117 ? -28.801 3.063 66.423 1.00 49.41 117 MET A CA 1
ATOM 931 C C . MET A 1 117 ? -28.193 2.577 67.759 1.00 49.41 117 MET A C 1
ATOM 933 O O . MET A 1 117 ? -28.807 2.780 68.802 1.00 49.41 117 MET A O 1
ATOM 937 N N . SER A 1 118 ? -27.000 1.958 67.762 1.00 52.69 118 SER A N 1
ATOM 938 C CA . SER A 1 118 ? -26.359 1.408 68.978 1.00 52.69 118 SER A CA 1
ATOM 939 C C . SER A 1 118 ? -25.063 2.116 69.415 1.00 52.69 118 SER A C 1
ATOM 941 O O . SER A 1 118 ? -24.415 1.659 70.355 1.00 52.69 118 SER A O 1
ATOM 943 N N . GLU A 1 119 ? -24.677 3.231 68.790 1.00 49.03 119 GLU A N 1
ATOM 944 C CA . GLU A 1 119 ? -23.443 3.963 69.131 1.00 49.03 119 GLU A CA 1
ATOM 945 C C . GLU A 1 119 ? -23.723 5.432 69.492 1.00 49.03 119 GLU A C 1
ATOM 947 O O . GLU A 1 119 ? -23.098 6.363 68.999 1.00 49.03 119 GLU A O 1
ATOM 952 N N . SER A 1 120 ? -24.667 5.660 70.408 1.00 48.28 120 SER A N 1
ATOM 953 C CA . SER A 1 120 ? -24.694 6.879 71.227 1.00 48.28 120 SER A CA 1
ATOM 954 C C . SER A 1 120 ? -24.315 6.514 72.663 1.00 48.28 120 SER A C 1
ATOM 956 O O . SER A 1 120 ? -25.140 6.543 73.574 1.00 48.28 120 SER A O 1
ATOM 958 N N . GLY A 1 121 ? -23.071 6.080 72.862 1.00 53.47 121 GLY A N 1
ATOM 959 C CA . GLY A 1 121 ? -22.613 5.598 74.157 1.00 53.47 121 GLY A CA 1
ATOM 960 C C . GLY A 1 121 ? -21.098 5.568 74.277 1.00 53.47 121 GLY A C 1
ATOM 961 O O . GLY A 1 121 ? -20.452 4.631 73.834 1.00 53.47 121 GLY A O 1
ATOM 962 N N . THR A 1 122 ? -20.585 6.562 74.998 1.00 44.09 122 THR A N 1
ATOM 963 C CA . THR A 1 122 ? -19.321 6.571 75.752 1.00 44.09 122 THR A CA 1
ATOM 964 C C . THR A 1 122 ? -17.981 6.703 75.019 1.00 44.09 122 THR A C 1
ATOM 966 O O . THR A 1 122 ? -17.614 5.981 74.102 1.00 44.09 122 THR A O 1
ATOM 969 N N . GLN A 1 123 ? -17.243 7.689 75.524 1.00 49.38 123 GLN A N 1
ATOM 970 C CA . GLN A 1 123 ? -15.876 8.072 75.219 1.00 49.38 123 GLN A CA 1
ATOM 971 C C . GLN A 1 123 ? -14.861 7.000 75.645 1.00 49.38 123 GLN A C 1
ATOM 973 O O . GLN A 1 123 ? -15.027 6.372 76.685 1.00 49.38 123 GLN A O 1
ATOM 978 N N . GLY A 1 124 ? -13.742 6.959 74.915 1.00 50.31 124 GLY A N 1
ATOM 979 C CA . GLY A 1 124 ? -12.416 6.632 75.441 1.00 50.31 124 GLY A CA 1
ATOM 980 C C . GLY A 1 124 ? -12.069 5.148 75.537 1.00 50.31 124 GLY A C 1
ATOM 981 O O . GLY A 1 124 ? -12.629 4.426 76.349 1.00 50.31 124 GLY A O 1
ATOM 982 N N . THR A 1 125 ? -11.053 4.715 74.786 1.00 42.25 125 THR A N 1
ATOM 983 C CA . THR A 1 125 ? -9.798 4.152 75.325 1.00 42.25 125 THR A CA 1
ATOM 984 C C . THR A 1 125 ? -8.877 3.760 74.166 1.00 42.25 125 THR A C 1
ATOM 986 O O . THR A 1 125 ? -9.284 3.239 73.134 1.00 42.25 125 THR A O 1
ATOM 989 N N . THR A 1 126 ? -7.614 4.103 74.360 1.00 52.22 126 THR A N 1
ATOM 990 C CA . THR A 1 126 ? -6.426 3.818 73.562 1.00 52.22 126 THR A CA 1
ATOM 991 C C . THR A 1 126 ? -6.148 2.325 73.356 1.00 52.22 126 THR A C 1
ATOM 993 O O . THR A 1 126 ? -6.395 1.541 74.265 1.00 52.22 126 THR A O 1
ATOM 996 N N . LEU A 1 127 ? -5.440 2.025 72.257 1.00 47.38 127 LEU A N 1
ATOM 997 C CA . LEU A 1 127 ? -4.474 0.930 72.023 1.00 47.38 127 LEU A CA 1
ATOM 998 C C . LEU A 1 127 ? -4.849 -0.060 70.913 1.00 47.38 127 LEU A C 1
ATOM 1000 O O . LEU A 1 127 ? -5.766 -0.857 71.041 1.00 47.38 127 LEU A O 1
ATOM 1004 N N . GLY A 1 128 ? -3.969 -0.088 69.907 1.00 47.62 128 GLY A N 1
ATOM 1005 C CA . GLY A 1 128 ? -3.416 -1.340 69.396 1.00 47.62 128 GLY A CA 1
ATOM 1006 C C . GLY A 1 128 ? -4.154 -1.994 68.233 1.00 47.62 128 GLY A C 1
ATOM 1007 O O . GLY A 1 128 ? -5.219 -2.569 68.403 1.00 47.62 128 GLY A O 1
ATOM 1008 N N . GLY A 1 129 ? -3.493 -2.018 67.073 1.00 40.66 129 GLY A N 1
ATOM 1009 C CA . GLY A 1 129 ? -3.781 -2.999 66.026 1.00 40.66 129 GLY A CA 1
ATOM 1010 C C . GLY A 1 129 ? -4.124 -2.397 64.674 1.00 40.66 129 GLY A C 1
ATOM 1011 O O . GLY A 1 129 ? -5.212 -2.623 64.157 1.00 40.66 129 GLY A O 1
ATOM 1012 N N . ALA A 1 130 ? -3.181 -1.670 64.071 1.00 47.69 130 ALA A N 1
ATOM 1013 C CA . ALA A 1 130 ? -3.189 -1.503 62.624 1.00 47.69 130 ALA A CA 1
ATOM 1014 C C . ALA A 1 130 ? -3.076 -2.904 61.985 1.00 47.69 130 ALA A C 1
ATOM 1016 O O . ALA A 1 130 ? -2.089 -3.596 62.258 1.00 47.69 130 ALA A O 1
ATOM 1017 N N . PRO A 1 131 ? -4.046 -3.362 61.175 1.00 53.62 131 PRO A N 1
ATOM 1018 C CA . PRO A 1 131 ? -3.850 -4.573 60.395 1.00 53.62 131 PRO A CA 1
ATOM 1019 C C . PRO A 1 131 ? -2.701 -4.320 59.406 1.00 53.62 131 PRO A C 1
ATOM 1021 O O . PRO A 1 131 ? -2.624 -3.224 58.840 1.00 53.62 131 PRO A O 1
ATOM 1024 N N . PRO A 1 132 ? -1.786 -5.285 59.201 1.00 48.47 132 PRO A N 1
ATOM 1025 C CA . PRO A 1 132 ? -0.685 -5.104 58.270 1.00 48.47 132 PRO A CA 1
ATOM 1026 C C . PRO A 1 132 ? -1.265 -4.830 56.885 1.00 48.47 132 PRO A C 1
ATOM 1028 O O . PRO A 1 132 ? -2.019 -5.637 56.339 1.00 48.47 132 PRO A O 1
ATOM 1031 N N . ALA A 1 133 ? -0.928 -3.660 56.343 1.00 48.22 133 ALA A N 1
ATOM 1032 C CA . ALA A 1 133 ? -1.186 -3.316 54.961 1.00 48.22 133 ALA A CA 1
ATOM 1033 C C . ALA A 1 133 ? -0.593 -4.429 54.091 1.00 48.22 133 ALA A C 1
ATOM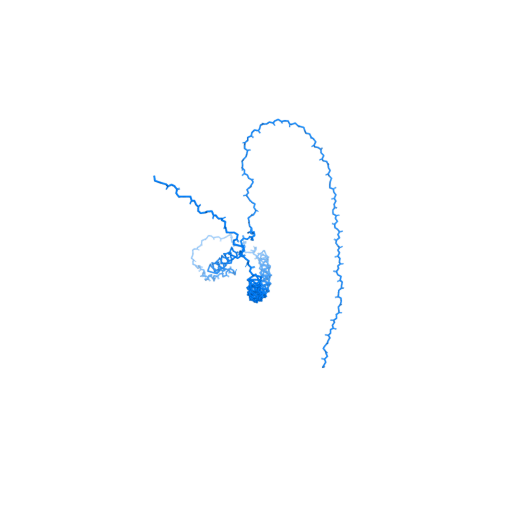 1035 O O . ALA A 1 133 ? 0.627 -4.588 54.014 1.00 48.22 133 ALA A O 1
ATOM 1036 N N . ALA A 1 134 ? -1.466 -5.233 53.485 1.00 50.06 134 ALA A N 1
ATOM 1037 C CA . ALA A 1 134 ? -1.065 -6.164 52.449 1.00 50.06 134 ALA A CA 1
ATOM 1038 C C . ALA A 1 134 ? -0.283 -5.367 51.390 1.00 50.06 134 ALA A C 1
ATOM 1040 O O . ALA A 1 134 ? -0.738 -4.279 51.015 1.00 50.06 134 ALA A O 1
ATOM 1041 N N . PRO A 1 135 ? 0.887 -5.847 50.932 1.00 47.34 135 PRO A N 1
ATOM 1042 C CA . PRO A 1 135 ? 1.643 -5.142 49.914 1.00 47.34 135 PRO A CA 1
ATOM 1043 C C . PRO A 1 135 ? 0.743 -5.011 48.690 1.00 47.34 135 PRO A C 1
ATOM 1045 O O . PRO A 1 135 ? 0.316 -6.011 48.110 1.00 47.34 135 PRO A O 1
ATOM 1048 N N . ALA A 1 136 ? 0.407 -3.769 48.344 1.00 46.25 136 ALA A N 1
ATOM 1049 C CA . ALA A 1 136 ? -0.296 -3.450 47.120 1.00 46.25 136 ALA A CA 1
ATOM 1050 C C . ALA A 1 136 ? 0.525 -4.031 45.967 1.00 46.25 136 ALA A C 1
ATOM 1052 O O . ALA A 1 136 ? 1.590 -3.514 45.628 1.00 46.25 136 ALA A O 1
ATOM 1053 N N . ALA A 1 137 ? 0.053 -5.143 45.403 1.00 49.28 137 ALA A N 1
ATOM 1054 C CA . ALA A 1 137 ? 0.556 -5.625 44.134 1.00 49.28 137 ALA A CA 1
ATOM 1055 C C . ALA A 1 137 ? 0.447 -4.448 43.153 1.00 49.28 137 ALA A C 1
ATOM 1057 O O . ALA A 1 137 ? -0.623 -3.830 43.086 1.00 49.28 137 ALA A O 1
ATOM 1058 N N . PRO A 1 138 ? 1.527 -4.078 42.443 1.00 47.94 138 PRO A N 1
ATOM 1059 C CA . PRO A 1 138 ? 1.445 -3.000 41.480 1.00 47.94 138 PRO A CA 1
ATOM 1060 C C . PRO A 1 138 ? 0.386 -3.401 40.458 1.00 47.94 138 PRO A C 1
ATOM 1062 O O . PRO A 1 138 ? 0.536 -4.396 39.748 1.00 47.94 138 PRO A O 1
ATOM 1065 N N . LEU A 1 139 ? -0.710 -2.641 40.424 1.00 46.12 139 LEU A N 1
ATOM 1066 C CA . LEU A 1 139 ? -1.661 -2.640 39.325 1.00 46.12 139 LEU A CA 1
ATOM 1067 C C . LEU A 1 139 ? -0.853 -2.325 38.068 1.00 46.12 139 LEU A C 1
ATOM 1069 O O . LEU A 1 139 ? -0.570 -1.167 37.765 1.00 46.12 139 LEU A O 1
ATOM 1073 N N . ARG A 1 140 ? -0.415 -3.375 37.373 1.00 46.00 140 ARG A N 1
ATOM 1074 C CA . ARG A 1 140 ? 0.192 -3.278 36.055 1.00 46.00 140 ARG A CA 1
ATOM 1075 C C . ARG A 1 140 ? -0.920 -2.800 35.139 1.00 46.00 140 ARG A C 1
ATOM 1077 O O . ARG A 1 140 ? -1.758 -3.589 34.711 1.00 46.00 140 ARG A O 1
ATOM 1084 N N . ALA A 1 141 ? -0.971 -1.488 34.937 1.00 45.12 141 ALA A N 1
ATOM 1085 C CA . ALA A 1 141 ? -1.865 -0.871 33.981 1.00 45.12 141 ALA A CA 1
ATOM 1086 C C . ALA A 1 141 ? -1.660 -1.574 32.626 1.00 45.12 141 ALA A C 1
ATOM 1088 O O . ALA A 1 141 ? -0.527 -1.599 32.130 1.00 45.12 141 ALA A O 1
ATOM 1089 N N . PRO A 1 142 ? -2.698 -2.187 32.035 1.00 46.12 142 PRO A N 1
ATOM 1090 C CA . PRO A 1 142 ? -2.601 -2.657 30.665 1.00 46.12 142 PRO A CA 1
ATOM 1091 C C . PRO A 1 142 ? -2.373 -1.426 29.781 1.00 46.12 142 PRO A C 1
ATOM 1093 O O . PRO A 1 142 ? -3.192 -0.508 29.766 1.00 46.12 142 PRO A O 1
ATOM 1096 N N . GLY A 1 143 ? -1.223 -1.376 29.107 1.00 56.28 143 GLY A N 1
ATOM 1097 C CA . GLY A 1 143 ? -0.927 -0.344 28.110 1.00 56.28 143 GLY A CA 1
ATOM 1098 C C . GLY A 1 143 ? 0.218 0.623 28.414 1.00 56.28 143 GLY A C 1
ATOM 1099 O O . GLY A 1 143 ? 0.400 1.560 27.641 1.00 56.28 143 GLY A O 1
ATOM 1100 N N . THR A 1 144 ? 1.038 0.433 29.456 1.00 50.16 144 THR A N 1
ATOM 1101 C CA . THR A 1 144 ? 2.314 1.173 29.523 1.00 50.16 144 THR A CA 1
ATOM 1102 C C . THR A 1 144 ? 3.287 0.584 28.505 1.00 50.16 144 THR A C 1
ATOM 1104 O O . THR A 1 144 ? 4.098 -0.286 28.827 1.00 50.16 144 THR A O 1
ATOM 1107 N N . VAL A 1 145 ? 3.176 1.036 27.257 1.00 58.81 145 VAL A N 1
ATOM 1108 C CA . VAL A 1 145 ? 4.246 0.915 26.268 1.00 58.81 145 VAL A CA 1
ATOM 1109 C C . VAL A 1 145 ? 5.490 1.511 26.920 1.00 58.81 145 VAL A C 1
ATOM 1111 O O . VAL A 1 145 ? 5.458 2.641 27.411 1.00 58.81 145 VAL A O 1
ATOM 1114 N N . SER A 1 146 ? 6.554 0.715 27.020 1.00 76.69 146 SER A N 1
ATOM 1115 C CA . SER A 1 146 ? 7.818 1.174 27.589 1.00 76.69 146 SER A CA 1
ATOM 1116 C C . SER A 1 146 ? 8.237 2.473 26.898 1.00 76.69 146 SER A C 1
ATOM 1118 O O . SER A 1 146 ? 8.115 2.587 25.677 1.00 76.69 146 SER A O 1
ATOM 1120 N N . LEU A 1 147 ? 8.772 3.440 27.650 1.00 72.38 147 LEU A N 1
ATOM 1121 C CA . LEU A 1 147 ? 9.335 4.664 27.071 1.00 72.38 147 LEU A CA 1
ATOM 1122 C C . LEU A 1 147 ? 10.363 4.332 25.975 1.00 72.38 147 LEU A C 1
ATOM 1124 O O . LEU A 1 147 ? 10.448 5.054 24.989 1.00 72.38 147 LEU A O 1
ATOM 1128 N N . SER A 1 148 ? 11.072 3.204 26.097 1.00 75.50 148 SER A N 1
ATOM 1129 C CA . SER A 1 148 ? 11.994 2.706 25.070 1.00 75.50 148 SER A CA 1
ATOM 1130 C C . SER A 1 148 ? 11.291 2.248 23.789 1.00 75.50 148 SER A C 1
ATOM 1132 O O . SER A 1 148 ? 11.809 2.459 22.697 1.00 75.50 148 SER A O 1
ATOM 1134 N N . THR A 1 149 ? 10.103 1.650 23.899 1.00 76.69 149 THR A N 1
ATOM 1135 C CA . THR A 1 149 ? 9.286 1.237 22.751 1.00 76.69 149 THR A CA 1
ATOM 1136 C C . THR A 1 149 ? 8.688 2.461 22.061 1.00 76.69 149 THR A C 1
ATOM 1138 O O . THR A 1 149 ? 8.730 2.554 20.841 1.00 76.69 149 THR A O 1
ATOM 1141 N N . TYR A 1 150 ? 8.227 3.452 22.830 1.00 73.69 150 TYR A N 1
ATOM 1142 C CA . TYR A 1 150 ? 7.761 4.727 22.277 1.00 73.69 150 TYR A CA 1
ATOM 1143 C C . TYR A 1 150 ? 8.893 5.509 21.592 1.00 73.69 150 TYR A C 1
ATOM 1145 O O . TYR A 1 150 ? 8.707 6.059 20.511 1.00 73.69 150 TYR A O 1
ATOM 1153 N N . GLN A 1 151 ? 10.089 5.522 22.190 1.00 78.69 151 GLN A N 1
ATOM 1154 C CA . GLN A 1 151 ? 11.273 6.123 21.576 1.00 78.69 151 GLN A CA 1
ATOM 1155 C C . GLN A 1 151 ? 11.692 5.386 20.301 1.00 78.69 151 GLN A C 1
ATOM 1157 O O . GLN A 1 151 ? 11.988 6.060 19.322 1.00 78.69 151 GLN A O 1
ATOM 1162 N N . SER A 1 152 ? 11.642 4.048 20.283 1.00 83.12 152 SER A N 1
ATOM 1163 C CA . SER A 1 152 ? 11.956 3.248 19.088 1.00 83.12 152 SER A CA 1
ATOM 1164 C C . SER A 1 152 ? 11.003 3.562 17.936 1.00 83.12 152 SER A C 1
ATOM 1166 O O . SER A 1 152 ? 11.473 3.887 16.848 1.00 83.12 152 SER A O 1
ATOM 1168 N N . LEU A 1 153 ? 9.691 3.588 18.200 1.00 84.19 153 LEU A N 1
ATOM 1169 C CA . LEU A 1 153 ? 8.675 3.952 17.205 1.00 84.19 153 LEU A CA 1
ATOM 1170 C C . LEU A 1 153 ? 8.863 5.385 16.684 1.00 84.19 153 LEU A C 1
ATOM 1172 O O . LEU A 1 153 ? 8.703 5.636 15.495 1.00 84.19 153 LEU A O 1
ATOM 1176 N N . LEU A 1 154 ? 9.255 6.335 17.540 1.00 82.62 154 LEU A N 1
ATOM 1177 C CA . LEU A 1 154 ? 9.553 7.704 17.105 1.00 82.62 154 LEU A CA 1
ATOM 1178 C C . LEU A 1 154 ? 10.787 7.792 16.198 1.00 82.62 154 LEU A C 1
ATOM 1180 O O . LEU A 1 154 ? 10.796 8.600 15.270 1.00 82.62 154 LEU A O 1
ATOM 1184 N N . THR A 1 155 ? 11.829 6.997 16.451 1.00 84.62 155 THR A N 1
ATOM 1185 C CA . THR A 1 155 ? 12.980 6.900 15.536 1.00 84.62 155 THR A CA 1
ATOM 1186 C C . THR A 1 155 ? 12.598 6.267 14.207 1.00 84.62 155 THR A C 1
ATOM 1188 O O . THR A 1 155 ? 13.051 6.740 13.170 1.00 84.62 155 THR A O 1
ATOM 1191 N N . GLU A 1 156 ? 11.742 5.250 14.230 1.00 83.00 156 GLU A N 1
ATOM 1192 C CA . GLU A 1 156 ? 11.286 4.558 13.026 1.00 83.00 156 GLU A CA 1
ATOM 1193 C C . GLU A 1 156 ? 10.448 5.485 12.137 1.00 83.00 156 GLU A C 1
ATOM 1195 O O . GLU A 1 156 ? 10.726 5.633 10.951 1.00 83.00 156 GLU A O 1
ATOM 1200 N N . VAL A 1 157 ? 9.504 6.227 12.727 1.00 84.06 157 VAL A N 1
ATOM 1201 C CA . VAL A 1 157 ? 8.706 7.231 12.005 1.00 84.06 157 VAL A CA 1
ATOM 1202 C C . VAL A 1 157 ? 9.592 8.321 11.394 1.00 84.06 157 VAL A C 1
ATOM 1204 O O . VAL A 1 157 ? 9.384 8.690 10.242 1.00 84.06 157 VAL A O 1
ATOM 1207 N N . ARG A 1 158 ? 10.617 8.803 12.113 1.00 83.88 158 ARG A N 1
ATOM 1208 C CA . ARG A 1 158 ? 11.567 9.792 11.567 1.00 83.88 158 ARG A CA 1
ATOM 1209 C C . ARG A 1 158 ? 12.384 9.246 10.402 1.00 83.88 158 ARG A C 1
ATOM 1211 O O . ARG A 1 158 ? 12.602 9.965 9.435 1.00 83.88 158 ARG A O 1
ATOM 1218 N N . TYR A 1 159 ? 12.805 7.986 10.480 1.00 85.50 159 TYR A N 1
ATOM 1219 C CA . TYR A 1 159 ? 13.520 7.331 9.388 1.00 85.50 159 TYR A CA 1
ATOM 1220 C C . TYR A 1 159 ? 12.658 7.263 8.119 1.00 85.50 159 TYR A C 1
ATOM 1222 O O . TYR A 1 159 ? 13.131 7.602 7.035 1.00 85.50 159 TYR A O 1
ATOM 1230 N N . TYR A 1 160 ? 11.373 6.921 8.256 1.00 73.88 160 TYR A N 1
ATOM 1231 C CA . TYR A 1 160 ? 10.444 6.911 7.125 1.00 73.88 160 TYR A CA 1
ATOM 1232 C C . TYR A 1 160 ? 10.124 8.315 6.591 1.00 73.88 160 TYR A C 1
ATOM 1234 O O . TYR A 1 160 ? 10.024 8.487 5.377 1.00 73.88 160 TYR A O 1
ATOM 1242 N N . GLU A 1 161 ? 10.004 9.332 7.451 1.00 75.62 161 GLU A N 1
ATOM 1243 C CA . GLU A 1 161 ? 9.813 10.726 7.020 1.00 75.62 161 GLU A CA 1
ATOM 1244 C C . GLU A 1 161 ? 11.016 11.261 6.224 1.00 75.62 161 GLU A C 1
ATOM 1246 O O . GLU A 1 161 ? 10.826 11.917 5.196 1.00 75.62 161 GLU A O 1
ATOM 1251 N N . ASP A 1 162 ? 12.242 10.947 6.652 1.00 75.88 162 ASP A N 1
ATOM 1252 C CA . ASP A 1 162 ? 13.467 11.343 5.948 1.00 75.88 162 ASP A CA 1
ATOM 1253 C C . ASP A 1 162 ? 13.640 10.575 4.626 1.00 75.88 162 ASP A C 1
ATOM 1255 O O . ASP A 1 162 ? 14.031 11.168 3.617 1.00 75.88 162 ASP A O 1
ATOM 1259 N N . ALA A 1 163 ? 13.288 9.284 4.587 1.00 73.12 163 ALA A N 1
ATOM 1260 C CA . ALA A 1 163 ? 13.286 8.488 3.358 1.00 73.12 163 ALA A CA 1
ATOM 1261 C C . ALA A 1 163 ? 12.249 9.003 2.341 1.00 73.12 163 ALA A C 1
ATOM 1263 O O . ALA A 1 163 ? 12.553 9.156 1.156 1.00 73.12 163 ALA A O 1
ATOM 1264 N N . LEU A 1 164 ? 11.042 9.361 2.796 1.00 73.25 164 LEU A N 1
ATOM 1265 C CA . LEU A 1 164 ? 10.012 9.982 1.954 1.00 73.25 164 LEU A CA 1
ATOM 1266 C C . LEU A 1 164 ? 10.455 11.350 1.415 1.00 73.25 164 LEU A C 1
ATOM 1268 O O . LEU A 1 164 ? 10.193 11.665 0.254 1.00 73.25 164 LEU A O 1
ATOM 1272 N N . ALA A 1 165 ? 11.166 12.147 2.218 1.00 72.25 165 ALA A N 1
ATOM 1273 C CA . ALA A 1 165 ? 11.695 13.440 1.786 1.00 72.25 165 ALA A CA 1
ATOM 1274 C C . ALA A 1 165 ? 12.795 13.321 0.714 1.00 72.25 165 ALA A C 1
ATOM 1276 O O . ALA A 1 165 ? 12.934 14.224 -0.111 1.00 72.25 165 ALA A O 1
ATOM 1277 N N . GLN A 1 166 ? 13.557 12.224 0.704 1.00 73.56 166 GLN A N 1
ATOM 1278 C CA . GLN A 1 166 ? 14.607 11.973 -0.291 1.00 73.56 166 GLN A CA 1
ATOM 1279 C C . GLN A 1 166 ? 14.059 11.417 -1.610 1.00 73.56 166 GLN A C 1
ATOM 1281 O O . GLN A 1 166 ? 14.615 11.709 -2.667 1.00 73.56 166 GLN A O 1
ATOM 1286 N N . HIS A 1 167 ? 12.964 10.653 -1.564 1.00 72.00 167 HIS A N 1
ATOM 1287 C CA . HIS A 1 167 ? 12.435 9.953 -2.737 1.00 72.00 167 HIS A CA 1
ATOM 1288 C C . HIS A 1 167 ? 11.203 10.609 -3.385 1.00 72.00 167 HIS A C 1
ATOM 1290 O O . HIS A 1 167 ? 10.867 10.249 -4.512 1.00 72.00 167 HIS A O 1
ATOM 1296 N N . ALA A 1 168 ? 10.541 11.579 -2.737 1.00 60.78 168 ALA A N 1
ATOM 1297 C CA . ALA A 1 168 ? 9.361 12.248 -3.298 1.00 60.78 168 ALA A CA 1
ATOM 1298 C C . ALA A 1 168 ? 9.189 13.708 -2.800 1.00 60.78 168 ALA A C 1
ATOM 1300 O O . ALA A 1 168 ? 8.319 13.980 -1.965 1.00 60.78 168 ALA A O 1
ATOM 1301 N N . PRO A 1 169 ? 9.971 14.683 -3.312 1.00 67.19 169 PRO A N 1
ATOM 1302 C CA . PRO A 1 169 ? 9.956 16.068 -2.818 1.00 67.19 169 PRO A CA 1
ATOM 1303 C C . PRO A 1 169 ? 8.627 16.818 -3.040 1.00 67.19 169 PRO A C 1
ATOM 1305 O O . PRO A 1 169 ? 8.380 17.818 -2.366 1.00 67.19 169 PRO A O 1
ATOM 1308 N N . ASP A 1 170 ? 7.755 16.328 -3.929 1.00 61.28 170 ASP A N 1
ATOM 1309 C CA . ASP A 1 170 ? 6.506 16.998 -4.321 1.00 61.28 170 ASP A CA 1
ATOM 1310 C C . ASP A 1 170 ? 5.243 16.490 -3.598 1.00 61.28 170 ASP A C 1
ATOM 1312 O O . ASP A 1 170 ? 4.133 16.9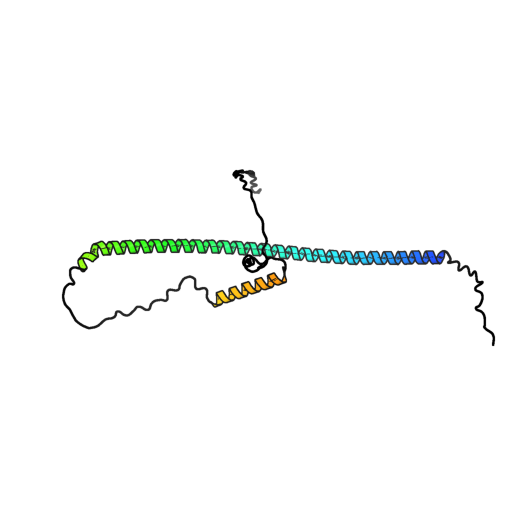36 -3.902 1.00 61.28 170 ASP A O 1
ATOM 1316 N N . VAL A 1 171 ? 5.363 15.588 -2.615 1.00 58.97 171 VAL A N 1
ATOM 1317 C CA . VAL A 1 171 ? 4.196 15.124 -1.844 1.00 58.97 171 VAL A CA 1
ATOM 1318 C C . VAL A 1 171 ? 3.813 16.183 -0.797 1.00 58.97 171 VAL A C 1
ATOM 1320 O O . VAL A 1 171 ? 4.586 16.460 0.126 1.00 58.97 171 VAL A O 1
ATOM 1323 N N . PRO A 1 172 ? 2.617 16.799 -0.881 1.00 57.38 172 PRO A N 1
ATOM 1324 C CA . PRO A 1 172 ? 2.204 17.820 0.068 1.00 57.38 172 PRO A CA 1
ATOM 1325 C C . PRO A 1 172 ? 2.052 17.210 1.464 1.00 57.38 172 PRO A C 1
ATOM 1327 O O . PRO A 1 172 ? 1.196 16.357 1.697 1.00 57.38 172 PRO A O 1
ATOM 1330 N N . ARG A 1 173 ? 2.868 17.690 2.412 1.00 62.41 173 ARG A N 1
ATOM 1331 C CA . ARG A 1 173 ? 2.799 17.317 3.832 1.00 62.41 173 ARG A CA 1
ATOM 1332 C C . ARG A 1 173 ? 1.366 17.482 4.350 1.00 62.41 173 ARG A C 1
ATOM 1334 O O . ARG A 1 173 ? 0.870 18.606 4.493 1.00 62.41 173 ARG A O 1
ATOM 1341 N N . TYR A 1 174 ? 0.710 16.362 4.650 1.00 50.72 174 TYR A N 1
ATOM 1342 C CA . TYR A 1 174 ? -0.607 16.318 5.283 1.00 50.72 174 TYR A CA 1
ATOM 1343 C C . TYR A 1 174 ? -0.499 16.898 6.702 1.00 50.72 174 TYR A C 1
ATOM 1345 O O . TYR A 1 174 ? -0.171 16.213 7.662 1.00 50.72 174 TYR A O 1
ATOM 1353 N N . GLY A 1 175 ? -0.717 18.209 6.826 1.00 52.31 175 GLY A N 1
ATOM 1354 C CA . GLY A 1 175 ? -0.687 18.919 8.109 1.00 52.31 175 GLY A CA 1
ATOM 1355 C C . GLY A 1 175 ? -0.567 20.439 8.003 1.00 52.31 175 GLY A C 1
ATOM 1356 O O . GLY A 1 175 ? -0.931 21.155 8.934 1.00 52.31 175 GLY A O 1
ATOM 1357 N N . ALA A 1 176 ? -0.130 20.975 6.861 1.00 48.28 176 ALA A N 1
ATOM 1358 C CA . ALA A 1 176 ? 0.125 22.407 6.714 1.00 48.28 176 ALA A CA 1
ATOM 1359 C C . ALA A 1 176 ? -1.013 23.176 6.011 1.00 48.28 176 ALA A C 1
ATOM 1361 O O . ALA A 1 176 ? -0.781 23.818 4.993 1.00 48.28 176 ALA A O 1
ATOM 1362 N N . ARG A 1 177 ? -2.244 23.187 6.550 1.00 46.38 177 ARG A N 1
ATOM 1363 C CA . ARG A 1 177 ? -3.212 24.269 6.245 1.00 46.38 177 ARG A CA 1
ATOM 1364 C C . ARG A 1 177 ? -4.129 24.601 7.420 1.00 46.38 177 ARG A C 1
ATOM 1366 O O . ARG A 1 177 ? -5.149 23.955 7.622 1.00 46.38 177 ARG A O 1
ATOM 1373 N N . ARG A 1 178 ? -3.801 25.707 8.095 1.00 48.47 178 ARG A N 1
ATOM 1374 C CA . ARG A 1 178 ? -4.649 26.900 8.336 1.00 48.47 178 ARG A CA 1
ATOM 1375 C C . ARG A 1 178 ? -4.194 27.583 9.622 1.00 48.47 178 ARG A C 1
ATOM 1377 O O . ARG A 1 178 ? -4.655 27.225 10.695 1.00 48.47 178 ARG A O 1
ATOM 1384 N N . ARG A 1 179 ? -3.334 28.596 9.499 1.00 46.25 179 ARG A N 1
ATOM 1385 C CA . ARG A 1 179 ? -3.222 29.723 10.443 1.00 46.25 179 ARG A CA 1
ATOM 1386 C C . ARG A 1 179 ? -2.342 30.813 9.817 1.00 46.25 179 ARG A C 1
ATOM 1388 O O . ARG A 1 179 ? -1.147 30.859 10.057 1.00 46.25 179 ARG A O 1
ATOM 1395 N N . SER A 1 180 ? -2.950 31.667 8.997 1.00 38.50 180 SER A N 1
ATOM 1396 C CA . SER A 1 180 ? -2.451 33.022 8.708 1.00 38.50 180 SER A CA 1
ATOM 1397 C C . SER A 1 180 ? -3.512 33.811 7.935 1.00 38.50 180 SER A C 1
ATOM 1399 O O . SER A 1 180 ? -3.464 33.975 6.723 1.00 38.50 180 SER A O 1
ATOM 1401 N N . ALA A 1 181 ? -4.516 34.289 8.665 1.00 45.88 181 ALA A N 1
ATOM 1402 C CA . ALA A 1 181 ? -5.352 35.398 8.225 1.00 45.88 181 ALA A CA 1
ATOM 1403 C C . ALA A 1 181 ? -5.601 36.304 9.432 1.00 45.88 181 ALA A C 1
ATOM 1405 O O . ALA A 1 181 ? -6.671 36.258 10.022 1.00 45.88 181 ALA A O 1
ATOM 1406 N N . THR A 1 182 ? -4.582 37.073 9.820 1.00 44.69 182 THR A N 1
ATOM 1407 C CA . THR A 1 182 ? -4.696 38.269 10.671 1.00 44.69 182 THR A CA 1
ATOM 1408 C C . THR A 1 182 ? -3.428 39.116 10.522 1.00 44.69 182 THR A C 1
ATOM 1410 O O . THR A 1 182 ? -2.338 38.559 10.620 1.00 44.69 182 THR A O 1
ATOM 1413 N N . ALA A 1 183 ? -3.620 40.438 10.384 1.00 35.72 183 ALA A N 1
ATOM 1414 C CA . ALA A 1 183 ? -2.638 41.534 10.255 1.00 35.72 183 ALA A CA 1
ATOM 1415 C C . ALA A 1 183 ? -2.007 41.672 8.850 1.00 35.72 183 ALA A C 1
ATOM 1417 O O . ALA A 1 183 ? -1.493 40.708 8.310 1.00 35.72 183 ALA A O 1
ATOM 1418 N N . THR A 1 184 ? -2.005 42.814 8.153 1.00 37.56 184 THR A N 1
ATOM 1419 C CA . THR A 1 184 ? -2.238 44.223 8.519 1.00 37.56 184 THR A CA 1
ATOM 1420 C C . THR A 1 184 ? -2.366 45.019 7.215 1.00 37.56 184 THR A C 1
ATOM 1422 O O . THR A 1 184 ? -1.459 44.966 6.392 1.00 37.56 184 THR A O 1
ATOM 1425 N N . ALA A 1 185 ? -3.437 45.792 7.036 1.00 34.78 185 ALA A N 1
ATOM 1426 C CA . ALA A 1 185 ? -3.471 46.888 6.065 1.00 34.78 185 ALA A CA 1
ATOM 1427 C C . ALA A 1 185 ? -4.299 48.031 6.661 1.00 34.78 185 ALA A C 1
ATOM 1429 O O . ALA A 1 185 ? -5.523 48.071 6.577 1.00 34.78 185 ALA A O 1
ATOM 1430 N N . SER A 1 186 ? -3.590 48.918 7.353 1.00 37.25 186 SER A N 1
ATOM 1431 C CA . SER A 1 186 ? -4.053 50.242 7.750 1.00 37.25 186 SER A CA 1
ATOM 1432 C C . SER A 1 186 ? -3.745 51.196 6.598 1.00 37.25 186 SER A C 1
ATOM 1434 O O . SER A 1 186 ? -2.573 51.350 6.257 1.00 37.25 186 SER A O 1
ATOM 1436 N N . GLY A 1 187 ? -4.755 51.873 6.049 1.00 34.09 187 GLY A N 1
ATOM 1437 C CA . GLY A 1 187 ? -4.530 53.065 5.230 1.00 34.09 187 GLY A CA 1
ATOM 1438 C C . GLY A 1 187 ? -5.675 53.440 4.288 1.00 34.09 187 GLY A C 1
ATOM 1439 O O . GLY A 1 187 ? -5.896 52.754 3.303 1.00 34.09 187 GLY A O 1
ATOM 1440 N N . ALA A 1 188 ? -6.289 54.595 4.576 1.00 38.78 188 ALA A N 1
ATOM 1441 C CA . ALA A 1 188 ? -7.164 55.433 3.738 1.00 38.78 188 ALA A CA 1
ATOM 1442 C C . ALA A 1 188 ? -8.602 54.914 3.481 1.00 38.78 188 ALA A C 1
ATOM 1444 O O . ALA A 1 188 ? -8.816 53.947 2.769 1.00 38.78 188 ALA A O 1
ATOM 1445 N N . SER A 1 189 ? -9.650 55.438 4.134 1.00 41.28 189 SER A N 1
ATOM 1446 C CA . SER A 1 189 ? -10.253 56.784 3.997 1.00 41.28 189 SER A CA 1
ATOM 1447 C C . SER A 1 189 ? -10.735 57.103 2.575 1.00 41.28 189 SER A C 1
ATOM 1449 O O . SER A 1 189 ? -9.960 57.618 1.774 1.00 41.28 189 SER A O 1
ATOM 1451 N N . GLY A 1 190 ? -12.033 56.905 2.305 1.00 35.12 190 GLY A N 1
ATOM 1452 C CA . GLY A 1 190 ? -12.697 57.499 1.138 1.00 35.12 190 GLY A CA 1
ATOM 1453 C C . GLY A 1 190 ? -14.056 56.892 0.760 1.00 35.12 190 GLY A C 1
ATOM 1454 O O . GLY A 1 190 ? -14.095 55.953 -0.014 1.00 35.12 190 GLY A O 1
ATOM 1455 N N . GLY A 1 191 ? -15.139 57.465 1.303 1.00 35.25 191 GLY A N 1
ATOM 1456 C CA . GLY A 1 191 ? -16.396 57.840 0.618 1.00 35.25 191 GLY A CA 1
ATOM 1457 C C . GLY A 1 191 ? -17.244 56.850 -0.216 1.00 35.25 191 GLY A C 1
ATOM 1458 O O . GLY A 1 191 ? -16.769 56.226 -1.151 1.00 35.25 191 GLY A O 1
ATOM 1459 N N . GLY A 1 192 ? -18.569 56.913 0.010 1.00 35.19 192 GLY A N 1
ATOM 1460 C CA . GLY A 1 192 ? -19.617 56.678 -1.008 1.00 35.19 192 GLY A CA 1
ATOM 1461 C C . GLY A 1 192 ? -20.232 55.271 -1.008 1.00 35.19 192 GLY A C 1
ATOM 1462 O O . GLY A 1 192 ? -19.621 54.322 -1.465 1.00 35.19 192 GLY A O 1
ATOM 1463 N N . SER A 1 193 ? -21.369 55.040 -0.348 1.00 38.00 193 SER A N 1
ATOM 1464 C CA . SER A 1 193 ? -22.753 55.262 -0.815 1.00 38.00 193 SER A CA 1
ATOM 1465 C C . SER A 1 193 ? -23.374 54.097 -1.613 1.00 38.00 193 SER A C 1
ATOM 1467 O O . SER A 1 193 ? -22.905 53.733 -2.684 1.00 38.00 193 SER A O 1
ATOM 1469 N N . THR A 1 194 ? -24.527 53.651 -1.096 1.00 41.38 194 THR A N 1
ATOM 1470 C CA . THR A 1 194 ? -25.696 53.034 -1.762 1.00 41.38 194 THR A CA 1
ATOM 1471 C C . THR A 1 194 ? -25.607 51.614 -2.346 1.00 41.38 194 THR A C 1
ATOM 1473 O O . THR A 1 194 ? -25.151 51.420 -3.463 1.00 41.38 194 THR A O 1
ATOM 1476 N N . GLY A 1 195 ? -26.301 50.683 -1.675 1.00 37.19 195 GLY A N 1
ATOM 1477 C CA . GLY A 1 195 ? -27.582 50.164 -2.184 1.00 37.19 195 GLY A CA 1
ATOM 1478 C C . GLY A 1 195 ? -27.601 48.818 -2.930 1.00 37.19 195 GLY A C 1
ATOM 1479 O O . GLY A 1 195 ? -26.792 48.579 -3.818 1.00 37.19 195 GLY A O 1
ATOM 1480 N N . ARG A 1 196 ? -28.675 48.051 -2.648 1.00 43.62 196 ARG A N 1
ATOM 1481 C CA . ARG A 1 196 ? -29.151 46.760 -3.219 1.00 43.62 196 ARG A CA 1
ATOM 1482 C C . ARG A 1 196 ? -28.571 45.532 -2.514 1.00 43.62 196 ARG A C 1
ATOM 1484 O O . ARG A 1 196 ? -27.382 45.279 -2.600 1.00 43.62 196 ARG A O 1
ATOM 1491 N N . ASP A 1 197 ? -29.310 44.753 -1.728 1.00 44.97 197 ASP A N 1
ATOM 1492 C CA . ASP A 1 197 ? -30.698 44.259 -1.807 1.00 44.97 197 ASP A CA 1
ATOM 1493 C C . ASP A 1 197 ? -30.999 43.439 -3.075 1.00 44.97 197 ASP A C 1
ATOM 1495 O O . ASP A 1 197 ? -31.135 43.992 -4.168 1.00 44.97 197 ASP A O 1
ATOM 1499 N N . ARG A 1 198 ? -31.017 42.112 -2.876 1.00 45.75 198 ARG A N 1
ATOM 1500 C CA . ARG A 1 198 ? -31.502 40.967 -3.686 1.00 45.75 198 ARG A CA 1
ATOM 1501 C C . ARG A 1 198 ? -30.942 39.722 -2.969 1.00 45.75 198 ARG A C 1
ATOM 1503 O O . ARG A 1 198 ? -29.732 39.568 -2.893 1.00 45.75 198 ARG A O 1
ATOM 1510 N N . GLY A 1 199 ? -31.703 38.844 -2.321 1.00 37.56 199 GLY A N 1
ATOM 1511 C CA . GLY A 1 199 ? -33.005 38.311 -2.706 1.00 37.56 199 GLY A CA 1
ATOM 1512 C C . GLY A 1 199 ? -32.799 37.199 -3.740 1.00 37.56 199 GLY A C 1
ATOM 1513 O O . GLY A 1 199 ? -32.479 37.507 -4.882 1.00 37.56 199 GLY A O 1
ATOM 1514 N N . GLY A 1 200 ? -32.973 35.930 -3.350 1.00 37.72 200 GLY A N 1
ATOM 1515 C CA . GLY A 1 200 ? -32.937 34.781 -4.273 1.00 37.72 200 GLY A CA 1
ATOM 1516 C C . GLY A 1 200 ? -32.251 33.553 -3.671 1.00 37.72 200 GLY A C 1
ATOM 1517 O O . GLY A 1 200 ? -31.041 33.424 -3.746 1.00 37.72 200 GLY A O 1
ATOM 1518 N N . GLN A 1 201 ? -32.958 32.760 -2.870 1.00 38.94 201 GLN A N 1
ATOM 1519 C CA . GLN A 1 201 ? -33.642 31.527 -3.295 1.00 38.94 201 GLN A CA 1
ATOM 1520 C C . GLN A 1 201 ? -32.746 30.276 -3.357 1.00 38.94 201 GLN A C 1
ATOM 1522 O O . GLN A 1 201 ? -31.901 30.092 -4.223 1.00 38.94 201 GLN A O 1
ATOM 1527 N N . ARG A 1 202 ? -33.047 29.385 -2.411 1.00 46.47 202 ARG A N 1
ATOM 1528 C CA . ARG A 1 202 ? -32.790 27.941 -2.396 1.00 46.47 202 ARG A CA 1
ATOM 1529 C C . ARG A 1 202 ? -33.683 27.261 -3.451 1.00 46.47 202 ARG A C 1
ATOM 1531 O O . ARG A 1 202 ? -34.828 27.690 -3.598 1.00 46.47 202 ARG A O 1
ATOM 1538 N N . PRO A 1 203 ? -33.231 26.183 -4.112 1.00 56.03 203 PRO A N 1
ATOM 1539 C CA . PRO A 1 203 ? -34.005 24.932 -4.055 1.00 56.03 203 PRO A CA 1
ATOM 1540 C C . PRO A 1 203 ? -33.132 23.652 -3.928 1.00 56.03 203 PRO A C 1
ATOM 1542 O O . PRO A 1 203 ? -31.909 23.761 -3.852 1.00 56.03 203 PRO A O 1
ATOM 1545 N N . PRO A 1 204 ? -33.753 22.456 -3.778 1.00 57.25 204 PRO A N 1
ATOM 1546 C CA . PRO A 1 204 ? -33.195 21.324 -3.033 1.00 57.25 204 PRO A CA 1
ATOM 1547 C C . PRO A 1 204 ? -32.725 20.111 -3.871 1.00 57.25 204 PRO A C 1
ATOM 1549 O O . PRO A 1 204 ? -32.908 20.043 -5.078 1.00 57.25 204 PRO A O 1
ATOM 1552 N N . ALA A 1 205 ? -32.145 19.163 -3.124 1.00 49.44 205 ALA A N 1
ATOM 1553 C CA . ALA A 1 205 ? -31.865 17.737 -3.339 1.00 49.44 205 ALA A CA 1
ATOM 1554 C C . ALA A 1 205 ? -32.382 16.994 -4.597 1.00 49.44 205 ALA A C 1
ATOM 1556 O O . ALA A 1 205 ? -33.572 16.992 -4.896 1.00 49.44 205 ALA A O 1
ATOM 1557 N N . ALA A 1 206 ? -31.482 16.182 -5.166 1.00 46.72 206 ALA A N 1
ATOM 1558 C CA . ALA A 1 206 ? -31.724 14.915 -5.872 1.00 46.72 206 ALA A CA 1
ATOM 1559 C C . ALA A 1 206 ? -30.473 14.024 -5.641 1.00 46.72 206 ALA A C 1
ATOM 1561 O O . ALA A 1 206 ? -29.367 14.550 -5.661 1.00 46.72 206 ALA A O 1
ATOM 1562 N N . GLY A 1 207 ? -30.495 12.720 -5.349 1.00 42.34 207 GLY A N 1
ATOM 1563 C CA . GLY A 1 207 ? -31.579 11.743 -5.367 1.00 42.34 207 GLY A CA 1
ATOM 1564 C C . GLY A 1 207 ? -31.546 10.838 -6.606 1.00 42.34 207 GLY A C 1
ATOM 1565 O O . GLY A 1 207 ? -32.469 10.924 -7.400 1.00 42.34 207 GLY A O 1
ATOM 1566 N N . ALA A 1 208 ? -30.508 10.005 -6.775 1.00 45.84 208 ALA A N 1
ATOM 1567 C CA . ALA A 1 208 ? -30.469 8.793 -7.624 1.00 45.84 208 ALA A CA 1
ATOM 1568 C C . ALA A 1 208 ? -29.151 8.050 -7.292 1.00 45.84 208 ALA A C 1
ATOM 1570 O O . ALA A 1 208 ? -28.089 8.649 -7.411 1.00 45.84 208 ALA A O 1
ATOM 1571 N N . SER A 1 209 ? -29.092 6.858 -6.688 1.00 46.31 209 SER A N 1
ATOM 1572 C CA . SER A 1 209 ? -29.654 5.549 -7.064 1.00 46.31 209 SER A CA 1
ATOM 1573 C C . SER A 1 209 ? -29.315 5.148 -8.497 1.00 46.31 209 SER A C 1
ATOM 1575 O O . SER A 1 209 ? -30.055 5.470 -9.420 1.00 46.31 209 SER A O 1
ATOM 1577 N N . SER A 1 210 ? -28.231 4.389 -8.668 1.00 48.12 210 SER A N 1
ATOM 1578 C CA . SER A 1 210 ? -28.106 3.464 -9.792 1.00 48.12 210 SER A CA 1
ATOM 1579 C C . SER A 1 210 ? -27.422 2.184 -9.326 1.00 48.12 210 SER A C 1
ATOM 1581 O O . SER A 1 210 ? -26.244 2.173 -8.972 1.00 48.12 210 SER A O 1
ATOM 1583 N N . SER A 1 211 ? -28.224 1.124 -9.268 1.00 44.47 211 SER A N 1
ATOM 1584 C CA . SER A 1 211 ? -27.800 -0.257 -9.110 1.00 44.47 211 SER A CA 1
ATOM 1585 C C . SER A 1 211 ? -27.305 -0.781 -10.457 1.00 44.47 211 SER A C 1
ATOM 1587 O O . SER A 1 211 ? -28.060 -0.816 -11.427 1.00 44.47 211 SER A O 1
ATOM 1589 N N . ILE A 1 212 ? -26.064 -1.242 -10.499 1.00 46.94 212 ILE A N 1
ATOM 1590 C CA . ILE A 1 212 ? -25.500 -2.087 -11.555 1.00 46.94 212 ILE A CA 1
ATOM 1591 C C . ILE A 1 212 ? -24.856 -3.230 -10.772 1.00 46.94 212 ILE A C 1
ATOM 1593 O O . ILE A 1 212 ? -24.108 -2.964 -9.841 1.00 46.94 212 ILE A O 1
ATOM 1597 N N . GLY A 1 213 ? -25.096 -4.510 -10.982 1.00 43.56 213 GLY A N 1
ATOM 1598 C CA . GLY A 1 213 ? -25.796 -5.279 -11.996 1.00 43.56 213 GLY A CA 1
ATOM 1599 C C . GLY A 1 213 ? -25.321 -6.708 -11.714 1.00 43.56 213 GLY A C 1
ATOM 1600 O O . GLY A 1 213 ? -24.125 -6.923 -11.526 1.00 43.56 213 GLY A O 1
ATOM 1601 N N . GLY A 1 214 ? -26.248 -7.649 -11.544 1.00 41.75 214 GLY A N 1
ATOM 1602 C CA . GLY A 1 214 ? -25.927 -9.019 -11.148 1.00 41.75 214 GLY A CA 1
ATOM 1603 C C . GLY A 1 214 ? -25.063 -9.738 -12.184 1.00 41.75 214 GLY A C 1
ATOM 1604 O O . GLY A 1 214 ? -25.352 -9.694 -13.376 1.00 41.75 214 GLY A O 1
ATOM 1605 N N . GLY A 1 215 ? -24.027 -10.426 -11.708 1.00 45.53 215 GLY A N 1
ATOM 1606 C CA . GLY A 1 215 ? -23.263 -11.415 -12.461 1.00 45.53 215 GLY A CA 1
ATOM 1607 C C . GLY A 1 215 ? -23.307 -12.740 -11.712 1.00 45.53 215 GLY A C 1
ATOM 1608 O O . GLY A 1 215 ? -22.510 -12.968 -10.806 1.00 45.53 215 GLY A O 1
ATOM 1609 N N . GLN A 1 216 ? -24.291 -13.571 -12.051 1.00 46.94 216 GLN A N 1
ATOM 1610 C CA . GLN A 1 216 ? -24.404 -14.956 -11.606 1.00 46.94 216 GLN A CA 1
ATOM 1611 C C . GLN A 1 216 ? -23.379 -15.853 -12.320 1.00 46.94 216 GLN A C 1
ATOM 1613 O O . GLN A 1 216 ? -23.177 -15.748 -13.526 1.00 46.94 216 GLN A O 1
ATOM 1618 N N . GLU A 1 217 ? -22.810 -16.760 -11.524 1.00 45.16 217 GLU A N 1
ATOM 1619 C CA . GLU A 1 217 ? -22.596 -18.186 -11.806 1.00 45.16 217 GLU A CA 1
ATOM 1620 C C . GLU A 1 217 ? -21.802 -18.597 -13.057 1.00 45.16 217 GLU A C 1
ATOM 1622 O O . GLU A 1 217 ? -22.336 -18.684 -14.158 1.00 45.16 217 GLU A O 1
ATOM 1627 N N . ARG A 1 218 ? -20.575 -19.091 -12.825 1.00 53.41 218 ARG A N 1
ATOM 1628 C CA . ARG A 1 218 ? -20.146 -20.403 -13.342 1.00 53.41 218 ARG A CA 1
ATOM 1629 C C . ARG A 1 218 ? -19.320 -21.133 -12.285 1.00 53.41 218 ARG A C 1
ATOM 1631 O O . ARG A 1 218 ? -18.171 -20.787 -12.034 1.00 53.41 218 ARG A O 1
ATOM 1638 N N . GLN A 1 219 ? -19.933 -22.143 -11.673 1.00 50.53 219 GLN A N 1
ATOM 1639 C CA . GLN A 1 219 ? -19.219 -23.240 -11.029 1.00 50.53 219 GLN A CA 1
ATOM 1640 C C . GLN A 1 219 ? -18.681 -24.147 -12.142 1.00 50.53 219 GLN A C 1
ATOM 1642 O O . GLN A 1 219 ?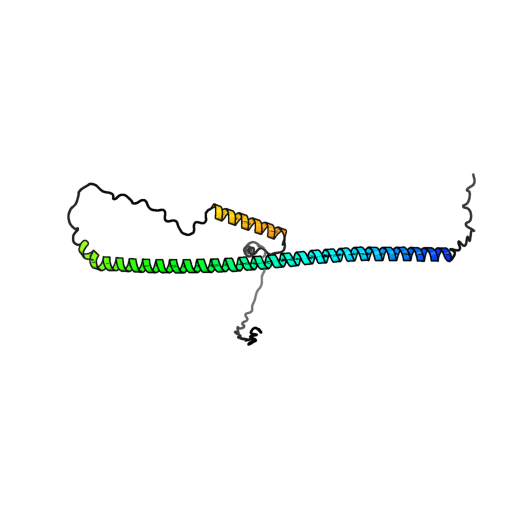 -19.454 -24.622 -12.971 1.00 50.53 219 GLN A O 1
ATOM 1647 N N . LEU A 1 220 ? -17.371 -24.375 -12.168 1.00 58.34 220 LEU A N 1
ATOM 1648 C CA . LEU A 1 220 ? -16.768 -25.510 -12.860 1.00 58.34 220 LEU A CA 1
ATOM 1649 C C . LEU A 1 220 ? -16.228 -26.428 -11.766 1.00 58.34 220 LEU A C 1
ATOM 1651 O O . LEU A 1 220 ? -15.323 -26.050 -11.024 1.00 58.34 220 LEU A O 1
ATOM 1655 N N . GLY A 1 221 ? -16.872 -27.584 -11.615 1.00 53.00 221 GLY A N 1
ATOM 1656 C CA . GLY A 1 221 ? -16.353 -28.699 -10.830 1.00 53.00 221 GLY A CA 1
ATOM 1657 C C . GLY A 1 221 ? -15.232 -29.430 -11.582 1.00 53.00 221 GLY A C 1
ATOM 1658 O O . GLY A 1 221 ? -15.030 -29.167 -12.769 1.00 53.00 221 GLY A O 1
ATOM 1659 N N . PRO A 1 222 ? -14.495 -30.318 -10.896 1.00 68.31 222 PRO A N 1
ATOM 1660 C CA . PRO A 1 222 ? -13.308 -30.966 -11.438 1.00 68.31 222 PRO A CA 1
ATOM 1661 C C . PRO A 1 222 ? -13.679 -32.193 -12.282 1.00 68.31 222 PRO A C 1
ATOM 1663 O O . PRO A 1 222 ? -14.570 -32.953 -11.903 1.00 68.31 222 PRO A O 1
ATOM 1666 N N . GLU A 1 223 ? -12.985 -32.387 -13.404 1.00 59.28 223 GLU A N 1
ATOM 1667 C CA . GLU A 1 223 ? -12.970 -33.667 -14.120 1.00 59.28 223 GLU A CA 1
ATOM 1668 C C . GLU A 1 223 ? -11.883 -34.584 -13.540 1.00 59.28 223 GLU A C 1
ATOM 1670 O O . GLU A 1 223 ? -10.825 -34.115 -13.106 1.00 59.28 223 GLU A O 1
ATOM 1675 N N . GLU A 1 224 ? -12.229 -35.872 -13.492 1.00 59.66 224 GLU A N 1
ATOM 1676 C CA . GLU A 1 224 ? -11.421 -37.030 -13.083 1.00 59.66 224 GLU A CA 1
ATOM 1677 C C . GLU A 1 224 ? -10.247 -37.326 -14.028 1.00 59.66 224 GLU A C 1
ATOM 1679 O O . GLU A 1 224 ? -10.376 -37.082 -15.251 1.00 59.66 224 GLU A O 1
#